Protein AF-A0A106EB56-F1 (afdb_monomer)

Foldseek 3Di:
DLLVCLQCVVVLLVVLLVLLVVLQVLLVVVVVVQVVVVVVVPDDPVSVVLSCVLVVLSVLLNVLSVLLVVLQDVVLSVCSNPDDPVCSVVVDDPVSVLSSQLSVQLSVLSVQLSVLSSLSSQLVSLVVCCVPPVDPVSVVSVVVSVCSHSVNSVVSSCVSSVRSCCSSVSVVVVVCCCVVVVVVVVVVVD

pLDDT: mean 82.97, std 9.48, range [45.19, 94.31]

Structure (mmCIF, N/CA/C/O backbone):
data_AF-A0A106EB56-F1
#
_entry.id   AF-A0A106EB56-F1
#
loop_
_atom_site.group_PDB
_atom_site.id
_atom_site.type_symbol
_atom_site.label_atom_id
_atom_site.label_alt_id
_atom_site.label_comp_id
_atom_site.label_asym_id
_atom_site.label_entity_id
_atom_site.label_seq_id
_atom_site.pdbx_PDB_ins_code
_atom_site.Cartn_x
_atom_site.Cartn_y
_atom_site.Cartn_z
_atom_site.occupancy
_atom_site.B_iso_or_equiv
_atom_site.auth_seq_id
_atom_site.auth_comp_id
_atom_site.auth_asym_id
_atom_site.auth_atom_id
_atom_site.pdbx_PDB_model_num
ATOM 1 N N . MET A 1 1 ? -13.439 -9.628 16.393 1.00 65.62 1 MET A N 1
ATOM 2 C CA . MET A 1 1 ? -12.471 -9.255 15.337 1.00 65.62 1 MET A CA 1
ATOM 3 C C . MET A 1 1 ? -12.066 -7.783 15.418 1.00 65.62 1 MET A C 1
ATOM 5 O O . MET A 1 1 ? -10.879 -7.537 15.555 1.00 65.62 1 MET A O 1
ATOM 9 N N . CYS A 1 2 ? -12.996 -6.818 15.454 1.00 82.06 2 CYS A N 1
ATOM 10 C CA . CYS A 1 2 ? -12.664 -5.381 15.544 1.00 82.06 2 CYS A CA 1
ATOM 11 C C . CYS A 1 2 ? -11.806 -5.000 16.765 1.00 82.06 2 CYS A C 1
ATOM 13 O O . CYS A 1 2 ? -10.862 -4.232 16.639 1.00 82.06 2 CYS A O 1
ATOM 15 N N . TRP A 1 3 ? -12.071 -5.598 17.929 1.00 87.00 3 TRP A N 1
ATOM 16 C CA . TRP A 1 3 ? -11.247 -5.399 19.127 1.00 87.00 3 TRP A CA 1
ATOM 17 C C . TRP A 1 3 ? -9.780 -5.824 18.937 1.00 87.00 3 TRP A C 1
ATOM 19 O O . TRP A 1 3 ? -8.886 -5.084 19.327 1.00 87.00 3 TRP A O 1
ATOM 29 N N . LEU A 1 4 ? -9.517 -6.973 18.295 1.00 87.50 4 LEU A N 1
ATOM 30 C CA . LEU A 1 4 ? -8.145 -7.433 18.022 1.00 87.50 4 LEU A CA 1
ATOM 31 C C . LEU A 1 4 ? -7.410 -6.471 17.084 1.00 87.50 4 LEU A C 1
ATOM 33 O O . LEU A 1 4 ? -6.231 -6.210 17.292 1.00 87.50 4 LEU A O 1
ATOM 37 N N . TYR A 1 5 ? -8.115 -5.941 16.079 1.00 87.56 5 TYR A N 1
ATOM 38 C CA . TYR A 1 5 ? -7.569 -4.933 15.171 1.00 87.56 5 TYR A CA 1
ATOM 39 C C . TYR A 1 5 ? -7.133 -3.679 15.936 1.00 87.56 5 TYR A C 1
ATOM 41 O O . TYR A 1 5 ? -5.974 -3.289 15.850 1.00 87.56 5 TYR A O 1
ATOM 49 N N . VAL A 1 6 ? -8.032 -3.088 16.733 1.00 86.94 6 VAL A N 1
ATOM 50 C CA . VAL A 1 6 ? -7.735 -1.853 17.482 1.00 86.94 6 VAL A CA 1
ATOM 51 C C . VAL A 1 6 ? -6.655 -2.093 18.540 1.00 86.94 6 VAL A C 1
ATOM 53 O O . VAL A 1 6 ? -5.762 -1.271 18.705 1.00 86.94 6 VAL A O 1
ATOM 56 N N . ARG A 1 7 ? -6.676 -3.249 19.212 1.00 87.94 7 ARG A N 1
ATOM 57 C CA . ARG A 1 7 ? -5.671 -3.620 20.219 1.00 87.94 7 ARG A CA 1
ATOM 58 C C . ARG A 1 7 ? -4.256 -3.759 19.646 1.00 87.94 7 ARG A C 1
ATOM 60 O O . ARG A 1 7 ? -3.286 -3.563 20.372 1.00 87.94 7 ARG A O 1
ATOM 67 N N . HIS A 1 8 ? -4.124 -4.129 18.376 1.00 90.31 8 HIS A N 1
ATOM 68 C CA . HIS A 1 8 ? -2.833 -4.326 17.710 1.00 90.31 8 HIS A CA 1
ATOM 69 C C . HIS A 1 8 ? -2.556 -3.281 16.634 1.00 90.31 8 HIS A C 1
ATOM 71 O O . HIS A 1 8 ? -1.754 -3.520 15.732 1.00 90.31 8 HIS A O 1
ATOM 77 N N . ILE A 1 9 ? -3.211 -2.127 16.723 1.00 88.50 9 ILE A N 1
ATOM 78 C CA . ILE A 1 9 ? -3.205 -1.153 15.644 1.00 88.50 9 ILE A CA 1
ATOM 79 C C . ILE A 1 9 ? -1.811 -0.609 15.336 1.00 88.50 9 ILE A C 1
ATOM 81 O O . ILE A 1 9 ? -1.432 -0.564 14.169 1.00 88.50 9 ILE A O 1
ATOM 85 N N . ASP A 1 10 ? -1.008 -0.330 16.360 1.00 88.19 10 ASP A N 1
ATOM 86 C CA . ASP A 1 10 ? 0.369 0.146 16.192 1.00 88.19 10 ASP A CA 1
ATOM 87 C C . ASP A 1 10 ? 1.213 -0.866 15.409 1.00 88.19 10 ASP A C 1
ATOM 89 O O . ASP A 1 10 ? 1.917 -0.515 14.464 1.00 88.19 10 ASP A O 1
ATOM 93 N N . GLY A 1 11 ? 1.080 -2.153 15.747 1.00 89.94 11 GLY A N 1
ATOM 94 C CA . GLY A 1 11 ? 1.764 -3.239 15.048 1.00 89.94 11 GLY A CA 1
ATOM 95 C C . GLY A 1 11 ? 1.281 -3.404 13.606 1.00 89.94 11 GLY A C 1
ATOM 96 O O . GLY A 1 11 ? 2.089 -3.621 12.707 1.00 89.94 11 GLY A O 1
ATOM 97 N N . ILE A 1 12 ? -0.025 -3.263 13.363 1.00 91.44 12 ILE A N 1
ATOM 98 C CA . ILE A 1 12 ? -0.599 -3.332 12.013 1.00 91.44 12 ILE A CA 1
ATOM 99 C C . ILE A 1 12 ? -0.046 -2.197 11.147 1.00 91.44 12 ILE A C 1
ATOM 101 O O . ILE A 1 12 ? 0.434 -2.454 10.044 1.00 91.44 12 ILE A O 1
ATOM 105 N N . TYR A 1 13 ? -0.061 -0.959 11.639 1.00 91.62 13 TYR A N 1
ATOM 106 C CA . TYR A 1 13 ? 0.422 0.198 10.886 1.00 91.62 13 TYR A CA 1
ATOM 107 C C . TYR A 1 13 ? 1.941 0.170 10.668 1.00 91.62 13 TYR A C 1
ATOM 109 O O . TYR A 1 13 ? 2.397 0.515 9.575 1.00 91.62 13 TYR A O 1
ATOM 117 N N . ASP A 1 14 ? 2.726 -0.309 11.635 1.00 93.25 14 ASP A N 1
ATOM 118 C CA . ASP A 1 14 ? 4.170 -0.520 11.465 1.00 93.25 14 ASP A CA 1
ATOM 119 C C . ASP A 1 14 ? 4.468 -1.569 10.377 1.00 93.25 14 ASP A C 1
ATOM 121 O O . ASP A 1 14 ? 5.257 -1.325 9.458 1.00 93.25 14 ASP A O 1
ATOM 125 N N . VAL A 1 15 ? 3.776 -2.715 10.408 1.00 94.31 15 VAL A N 1
ATOM 126 C CA . VAL A 1 15 ? 3.916 -3.757 9.379 1.00 94.31 15 VAL A CA 1
ATOM 127 C C . VAL A 1 15 ? 3.498 -3.240 8.004 1.00 94.31 15 VAL A C 1
ATOM 129 O O . VAL A 1 15 ? 4.200 -3.492 7.025 1.00 94.31 15 VAL A O 1
ATOM 132 N N . LEU A 1 16 ? 2.399 -2.491 7.903 1.00 93.12 16 LEU A N 1
ATOM 133 C CA . LEU A 1 16 ? 1.938 -1.928 6.631 1.00 93.12 16 LEU A CA 1
ATOM 134 C C . LEU A 1 16 ? 2.884 -0.860 6.086 1.00 93.12 16 LEU A C 1
ATOM 136 O O . LEU A 1 16 ? 3.117 -0.815 4.881 1.00 93.12 16 LEU A O 1
ATOM 140 N N . THR A 1 17 ? 3.478 -0.050 6.960 1.00 93.56 17 THR A N 1
ATOM 141 C CA . THR A 1 17 ? 4.496 0.938 6.583 1.00 93.56 17 THR A CA 1
ATOM 142 C C . THR A 1 17 ? 5.730 0.244 6.012 1.00 93.56 17 THR A C 1
ATOM 144 O O . THR A 1 17 ? 6.203 0.593 4.929 1.00 93.56 17 THR A O 1
ATOM 147 N N . LYS A 1 18 ? 6.214 -0.809 6.681 1.00 93.56 18 LYS A N 1
ATOM 148 C CA . LYS A 1 18 ? 7.319 -1.637 6.178 1.00 93.56 18 LYS A CA 1
ATOM 149 C C . LYS A 1 18 ? 6.953 -2.310 4.857 1.00 93.56 18 LYS A C 1
ATOM 151 O O . LYS A 1 18 ? 7.739 -2.269 3.916 1.00 93.56 18 LYS A O 1
ATOM 156 N N . ALA A 1 19 ? 5.752 -2.872 4.744 1.00 92.06 19 ALA A N 1
ATOM 157 C CA . ALA A 1 19 ? 5.272 -3.498 3.516 1.00 92.06 19 ALA A CA 1
ATOM 158 C C . ALA A 1 19 ? 5.159 -2.499 2.349 1.00 92.06 19 ALA A C 1
ATOM 160 O O . ALA A 1 19 ? 5.501 -2.848 1.221 1.00 92.06 19 ALA A O 1
ATOM 161 N N . ALA A 1 20 ? 4.759 -1.248 2.607 1.00 91.81 20 ALA A N 1
ATOM 162 C CA . ALA A 1 20 ? 4.745 -0.176 1.611 1.00 91.81 20 ALA A CA 1
ATOM 163 C C . ALA A 1 20 ? 6.132 0.077 1.025 1.00 91.81 20 ALA A C 1
ATOM 165 O O . ALA A 1 20 ? 6.281 0.116 -0.198 1.00 91.81 20 ALA A O 1
ATOM 166 N N . LEU A 1 21 ? 7.148 0.159 1.882 1.00 91.31 21 LEU A N 1
ATOM 167 C CA . LEU A 1 21 ? 8.537 0.324 1.459 1.00 91.31 21 LEU A CA 1
ATOM 168 C C . LEU A 1 21 ? 9.060 -0.914 0.717 1.00 91.31 21 LEU A C 1
ATOM 170 O O . LEU A 1 21 ? 9.715 -0.786 -0.313 1.00 91.31 21 LEU A O 1
ATOM 174 N N . LEU A 1 22 ? 8.730 -2.120 1.191 1.00 90.69 22 LEU A N 1
ATOM 175 C CA . LEU A 1 22 ? 9.134 -3.368 0.536 1.00 90.69 22 LEU A CA 1
ATOM 176 C C . LEU A 1 22 ? 8.480 -3.547 -0.843 1.00 90.69 22 LEU A C 1
ATOM 178 O O . LEU A 1 22 ? 9.095 -4.126 -1.737 1.00 90.69 22 LEU A O 1
ATOM 182 N N . SER A 1 23 ? 7.263 -3.031 -1.041 1.00 89.88 23 SER A N 1
ATOM 183 C CA . SER A 1 23 ? 6.517 -3.179 -2.299 1.00 89.88 23 SER A CA 1
ATOM 184 C C . SER A 1 23 ? 7.178 -2.491 -3.501 1.00 89.88 23 SER A C 1
ATOM 186 O O . SER A 1 23 ? 6.941 -2.905 -4.634 1.00 89.88 23 SER A O 1
ATOM 188 N N . SER A 1 24 ? 8.029 -1.485 -3.269 1.00 87.12 24 SER A N 1
ATOM 189 C CA . SER A 1 24 ? 8.724 -0.737 -4.325 1.00 87.12 24 SER A CA 1
ATOM 190 C C . SER A 1 24 ? 10.175 -1.159 -4.546 1.00 87.12 24 SER A C 1
ATOM 192 O O . SER A 1 24 ? 10.770 -0.784 -5.561 1.00 87.12 24 SER A O 1
ATOM 194 N N . LEU A 1 25 ? 10.738 -1.996 -3.664 1.00 87.44 25 LEU A N 1
ATOM 195 C CA . LEU A 1 25 ? 12.118 -2.481 -3.775 1.00 87.44 25 LEU A CA 1
ATOM 196 C C . LEU A 1 25 ? 12.466 -3.068 -5.153 1.00 87.44 25 LEU A C 1
ATOM 198 O O . LEU A 1 25 ? 13.531 -2.723 -5.668 1.00 87.44 25 LEU A O 1
ATOM 202 N N . PRO A 1 26 ? 11.616 -3.900 -5.796 1.00 84.12 26 PRO A N 1
ATOM 203 C CA . PRO A 1 26 ? 11.985 -4.512 -7.072 1.00 84.12 26 PRO A CA 1
ATOM 204 C C . PRO A 1 26 ? 12.156 -3.504 -8.220 1.00 84.12 26 PRO A C 1
ATOM 206 O O . PRO A 1 26 ? 12.811 -3.829 -9.208 1.00 84.12 26 PRO A O 1
ATOM 209 N N . VAL A 1 27 ? 11.600 -2.289 -8.099 1.00 84.62 27 VAL A N 1
ATOM 210 C CA . VAL A 1 27 ? 11.692 -1.232 -9.125 1.00 84.62 27 VAL A CA 1
ATOM 211 C C . VAL A 1 27 ? 12.925 -0.344 -8.930 1.00 84.62 27 VAL A C 1
ATOM 213 O O . VAL A 1 27 ? 13.387 0.266 -9.892 1.00 84.62 27 VAL A O 1
ATOM 216 N N . LEU A 1 28 ? 13.519 -0.290 -7.731 1.00 83.19 28 LEU A N 1
ATOM 217 C CA . LEU A 1 28 ? 14.656 0.599 -7.444 1.00 83.19 28 LEU A CA 1
ATOM 218 C C . LEU A 1 28 ? 15.851 0.428 -8.402 1.00 83.19 28 LEU A C 1
ATOM 220 O O . LEU A 1 28 ? 16.352 1.447 -8.884 1.00 83.19 28 LEU A O 1
ATOM 224 N N . PRO A 1 29 ? 16.294 -0.798 -8.757 1.00 81.62 29 PRO A N 1
ATOM 225 C CA . PRO A 1 29 ? 17.382 -0.968 -9.721 1.00 81.62 29 PRO A CA 1
ATOM 226 C C . PRO A 1 29 ? 17.039 -0.396 -11.101 1.00 81.62 29 PRO A C 1
ATOM 228 O O . PRO A 1 29 ? 17.905 0.155 -11.779 1.00 81.62 29 PRO A O 1
ATOM 231 N N . LEU A 1 30 ? 15.767 -0.479 -11.501 1.00 81.62 30 LEU A N 1
ATOM 232 C CA . LEU A 1 30 ? 15.298 0.067 -12.769 1.00 81.62 30 LEU A CA 1
ATOM 233 C C . LEU A 1 30 ? 15.274 1.598 -12.742 1.00 81.62 30 LEU A C 1
ATOM 235 O O . LEU A 1 30 ? 15.656 2.215 -13.730 1.00 81.62 30 LEU A O 1
ATOM 239 N N . VAL A 1 31 ? 14.882 2.216 -11.618 1.00 82.50 31 VAL A N 1
ATOM 240 C CA . VAL A 1 31 ? 14.946 3.681 -11.424 1.00 82.50 31 VAL A CA 1
ATOM 241 C C . VAL A 1 31 ? 16.375 4.181 -11.556 1.00 82.50 31 VAL A C 1
ATOM 243 O O . VAL A 1 31 ? 16.621 5.133 -12.290 1.00 82.50 31 VAL A O 1
ATOM 246 N N . ILE A 1 32 ? 17.328 3.506 -10.916 1.00 82.25 32 ILE A N 1
ATOM 247 C CA . ILE A 1 32 ? 18.749 3.855 -11.018 1.00 82.25 32 ILE A CA 1
ATOM 248 C C . ILE A 1 32 ? 19.234 3.713 -12.468 1.00 82.25 32 ILE A C 1
ATOM 250 O O . ILE A 1 32 ? 19.867 4.627 -12.998 1.00 82.25 32 ILE A O 1
ATOM 254 N N . GLY A 1 33 ? 18.887 2.610 -13.139 1.00 78.88 33 GLY A N 1
ATOM 255 C CA . GLY A 1 33 ? 19.222 2.396 -14.549 1.00 78.88 33 GLY A CA 1
ATOM 256 C C . GLY A 1 33 ? 18.613 3.449 -15.482 1.00 78.88 33 GLY A C 1
ATOM 257 O O . GLY A 1 33 ? 19.283 3.926 -16.396 1.00 78.88 33 GLY A O 1
ATOM 258 N N . PHE A 1 34 ? 17.373 3.869 -15.229 1.00 79.12 34 PHE A N 1
ATOM 259 C CA . PHE A 1 34 ? 16.694 4.919 -15.988 1.00 79.12 34 PHE A CA 1
ATOM 260 C C . PHE A 1 34 ? 17.329 6.298 -15.780 1.00 79.12 34 PHE A C 1
ATOM 262 O O . PHE A 1 34 ? 17.572 7.006 -16.753 1.00 79.12 34 PHE A O 1
ATOM 269 N N . LEU A 1 35 ? 17.666 6.666 -14.539 1.00 81.44 35 LEU A N 1
ATOM 270 C CA . LEU A 1 35 ? 18.388 7.910 -14.242 1.00 81.44 35 LEU A CA 1
ATOM 271 C C . LEU A 1 35 ? 19.748 7.960 -14.947 1.00 81.44 35 LEU A C 1
ATOM 273 O O . LEU A 1 35 ? 20.192 9.027 -15.367 1.00 81.44 35 LEU A O 1
ATOM 277 N N . TRP A 1 36 ? 20.393 6.807 -15.122 1.00 79.50 36 TRP A N 1
ATOM 278 C CA . TRP A 1 36 ? 21.639 6.725 -15.871 1.00 79.50 36 TRP A CA 1
ATOM 279 C C . TRP A 1 36 ? 21.428 6.900 -17.382 1.00 79.50 36 TRP A C 1
ATOM 281 O O . TRP A 1 36 ? 22.204 7.608 -18.017 1.00 79.50 36 TRP A O 1
ATOM 291 N N . ARG A 1 37 ? 20.337 6.355 -17.941 1.00 78.06 37 ARG A N 1
ATOM 292 C CA . ARG A 1 37 ? 19.946 6.540 -19.355 1.00 78.06 37 ARG A CA 1
ATOM 293 C C . ARG A 1 37 ? 19.459 7.948 -19.691 1.00 78.06 37 ARG A C 1
ATOM 295 O O . ARG A 1 37 ? 19.672 8.415 -20.803 1.00 78.06 37 ARG A O 1
ATOM 302 N N . LEU A 1 38 ? 18.850 8.655 -18.739 1.00 75.31 38 LEU A N 1
ATOM 303 C CA . LEU A 1 38 ? 18.505 10.074 -18.904 1.00 75.31 38 LEU A CA 1
ATOM 304 C C . LEU A 1 38 ? 19.740 10.931 -19.213 1.00 75.31 38 LEU A C 1
ATOM 306 O O . LEU A 1 38 ? 19.635 11.938 -19.904 1.00 75.31 38 LEU A O 1
ATOM 310 N N . ARG A 1 39 ? 20.919 10.514 -18.735 1.00 73.50 39 ARG A N 1
ATOM 311 C CA . ARG A 1 39 ? 22.192 11.182 -19.019 1.00 73.50 39 ARG A CA 1
ATOM 312 C C . ARG A 1 39 ? 22.701 10.929 -20.445 1.00 73.50 39 ARG A C 1
ATOM 314 O O . ARG A 1 39 ? 23.570 11.664 -20.898 1.00 73.50 39 ARG A O 1
ATOM 321 N N . THR A 1 40 ? 22.195 9.902 -21.127 1.00 72.50 40 THR A N 1
ATOM 322 C CA . THR A 1 40 ? 22.653 9.453 -22.454 1.00 72.50 40 THR A CA 1
ATOM 323 C C . THR A 1 40 ? 21.619 9.700 -23.565 1.00 72.50 40 THR A C 1
ATOM 325 O O . THR A 1 40 ? 21.758 9.134 -24.638 1.00 72.50 40 THR A O 1
ATOM 328 N N . GLU A 1 41 ? 20.595 10.531 -23.319 1.00 65.06 41 GLU A N 1
ATOM 329 C CA . GLU A 1 41 ? 19.548 10.976 -24.273 1.00 65.06 41 GLU A CA 1
ATOM 330 C C . GLU A 1 41 ? 18.600 9.898 -24.855 1.00 65.06 41 GLU A C 1
ATOM 332 O O . GLU A 1 41 ? 17.723 10.212 -25.654 1.00 65.06 41 GLU A O 1
ATOM 337 N N . GLU A 1 42 ? 18.658 8.647 -24.394 1.00 63.53 42 GLU A N 1
ATOM 338 C CA . GLU A 1 42 ? 17.823 7.542 -24.915 1.00 63.53 42 GLU A CA 1
ATOM 339 C C . GLU A 1 42 ? 16.490 7.321 -24.158 1.00 63.53 42 GLU A C 1
ATOM 341 O O . GLU A 1 42 ? 15.883 6.252 -24.245 1.00 63.53 42 GLU A O 1
ATOM 346 N N . ALA A 1 43 ? 16.020 8.288 -23.363 1.00 66.62 43 ALA A N 1
ATOM 347 C CA . ALA A 1 43 ? 14.886 8.084 -22.456 1.00 66.62 43 ALA A CA 1
ATOM 348 C C . ALA A 1 43 ? 13.567 8.694 -22.967 1.00 66.62 43 ALA A C 1
ATOM 350 O O . ALA A 1 43 ? 13.425 9.911 -23.086 1.00 66.62 43 ALA A O 1
ATOM 351 N N . THR A 1 44 ? 12.553 7.851 -23.183 1.00 76.88 44 THR A N 1
ATOM 352 C CA . THR A 1 44 ? 11.197 8.281 -23.558 1.00 76.88 44 THR A CA 1
ATOM 353 C C . THR A 1 44 ? 10.345 8.651 -22.337 1.00 76.88 44 THR A C 1
ATOM 355 O O . THR A 1 44 ? 10.359 7.958 -21.317 1.00 76.88 44 THR A O 1
ATOM 358 N N . TRP A 1 45 ? 9.485 9.672 -22.461 1.00 72.62 45 TRP A N 1
ATOM 359 C CA . TRP A 1 45 ? 8.506 10.059 -21.423 1.00 72.62 45 TRP A CA 1
ATOM 360 C C . TRP A 1 45 ? 7.604 8.903 -20.957 1.00 72.62 45 TRP A C 1
ATOM 362 O O . TRP A 1 45 ? 7.263 8.808 -19.778 1.00 72.62 45 TRP A O 1
ATOM 372 N N . GLY A 1 46 ? 7.233 8.000 -21.870 1.00 73.00 46 GLY A N 1
ATOM 373 C CA . GLY A 1 46 ? 6.404 6.834 -21.554 1.00 73.00 46 GLY A CA 1
ATOM 374 C C . GLY A 1 46 ? 7.078 5.832 -20.611 1.00 73.00 46 GLY A C 1
ATOM 375 O O . GLY A 1 46 ? 6.390 5.180 -19.824 1.00 73.00 46 GLY A O 1
ATOM 376 N N . ASP A 1 47 ? 8.407 5.735 -20.646 1.00 72.69 47 ASP A N 1
ATOM 377 C CA . ASP A 1 47 ? 9.171 4.833 -19.782 1.00 72.69 47 ASP A CA 1
ATOM 378 C C . ASP A 1 47 ? 9.315 5.424 -18.382 1.00 72.69 47 ASP A C 1
ATOM 380 O O . ASP A 1 47 ? 9.161 4.706 -17.394 1.00 72.69 47 ASP A O 1
ATOM 384 N N . MET A 1 48 ? 9.466 6.750 -18.296 1.00 74.12 48 MET A N 1
ATOM 385 C CA . MET A 1 48 ? 9.449 7.476 -17.029 1.00 74.12 48 MET A CA 1
ATOM 386 C C . MET A 1 48 ? 8.142 7.224 -16.269 1.00 74.12 48 MET A C 1
ATOM 388 O O . MET A 1 48 ? 8.157 6.790 -15.120 1.00 74.12 48 MET A O 1
ATOM 392 N N . VAL A 1 49 ? 6.991 7.430 -16.914 1.00 75.06 49 VAL A N 1
ATOM 393 C CA . VAL A 1 49 ? 5.688 7.271 -16.250 1.00 75.06 49 VAL A CA 1
ATOM 394 C C . VAL A 1 49 ? 5.511 5.848 -15.723 1.00 75.06 49 VAL A C 1
ATOM 396 O O . VAL A 1 49 ? 5.139 5.670 -14.567 1.00 75.06 49 VAL A O 1
ATOM 399 N N . LYS A 1 50 ? 5.836 4.823 -16.519 1.00 75.69 50 LYS A N 1
ATOM 400 C CA . LYS A 1 50 ? 5.721 3.421 -16.085 1.00 75.69 50 LYS A CA 1
ATOM 401 C C . LYS A 1 50 ? 6.558 3.144 -14.839 1.00 75.69 50 LYS A C 1
ATOM 403 O O . LYS A 1 50 ? 6.079 2.477 -13.926 1.00 75.69 50 LYS A O 1
ATOM 408 N N . LEU A 1 51 ? 7.776 3.669 -14.796 1.00 80.25 51 LEU A N 1
ATOM 409 C CA . LEU A 1 51 ? 8.731 3.413 -13.729 1.00 80.25 51 LEU A CA 1
ATOM 410 C C . LEU A 1 51 ? 8.375 4.117 -12.415 1.00 80.25 51 LEU A C 1
ATOM 412 O O . LEU A 1 51 ? 8.503 3.541 -11.337 1.00 80.25 51 LEU A O 1
ATOM 416 N N . PHE A 1 52 ? 7.912 5.365 -12.510 1.00 84.25 52 PHE A N 1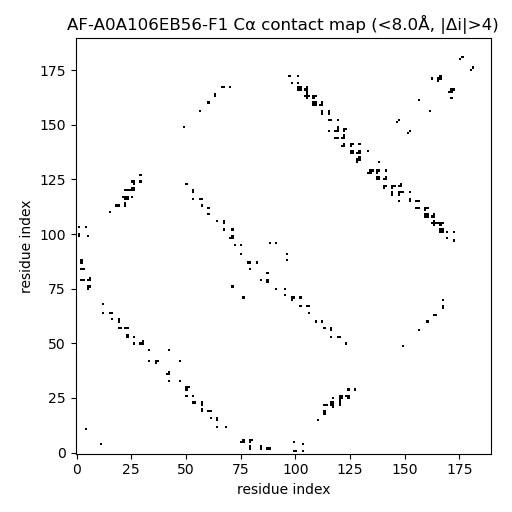
ATOM 417 C CA . PHE A 1 52 ? 7.654 6.209 -11.346 1.00 84.25 52 PHE A CA 1
ATOM 418 C C . PHE A 1 52 ? 6.274 5.989 -10.713 1.00 84.25 52 PHE A C 1
ATOM 420 O O . PHE A 1 52 ? 6.086 6.381 -9.563 1.00 84.25 52 PHE A O 1
ATOM 427 N N . ILE A 1 53 ? 5.333 5.312 -11.388 1.00 86.81 53 ILE A N 1
ATOM 428 C CA . ILE A 1 53 ? 4.030 4.960 -10.790 1.00 86.81 53 ILE A CA 1
ATOM 429 C C . ILE A 1 53 ? 4.216 4.206 -9.467 1.00 86.81 53 ILE A C 1
ATOM 431 O O . ILE A 1 53 ? 3.530 4.516 -8.499 1.00 86.81 53 ILE A O 1
ATOM 435 N N . ASN A 1 54 ? 5.147 3.252 -9.397 1.00 89.00 54 ASN A N 1
ATOM 436 C CA . ASN A 1 54 ? 5.316 2.426 -8.202 1.00 89.00 54 ASN A CA 1
ATOM 437 C C . ASN A 1 54 ? 5.793 3.239 -6.970 1.00 89.00 54 ASN A C 1
ATOM 439 O O . ASN A 1 54 ? 5.085 3.233 -5.960 1.00 89.00 54 ASN A O 1
ATOM 443 N N . PRO A 1 55 ? 6.893 4.024 -7.045 1.00 88.69 55 PRO A N 1
ATOM 444 C CA . PRO A 1 55 ? 7.277 4.939 -5.967 1.00 88.69 55 PRO A CA 1
ATOM 445 C C . PRO A 1 55 ? 6.186 5.943 -5.581 1.00 88.69 55 PRO A C 1
ATOM 447 O O . PRO A 1 55 ? 5.977 6.197 -4.396 1.00 88.69 55 PRO A O 1
ATOM 450 N N . VAL A 1 56 ? 5.474 6.506 -6.563 1.00 91.31 56 VAL A N 1
ATOM 451 C CA . VAL A 1 56 ? 4.389 7.466 -6.307 1.00 91.31 56 VAL A CA 1
ATOM 452 C C . VAL A 1 56 ? 3.262 6.807 -5.512 1.00 91.31 56 VAL A C 1
ATOM 454 O O . VAL A 1 56 ? 2.806 7.371 -4.520 1.00 91.31 56 VAL A O 1
ATOM 457 N N . VAL A 1 57 ? 2.852 5.593 -5.887 1.00 91.69 57 VAL A N 1
ATOM 458 C CA . VAL A 1 57 ? 1.840 4.823 -5.151 1.00 91.69 57 VAL A CA 1
ATOM 459 C C . VAL A 1 57 ? 2.307 4.528 -3.727 1.00 91.69 57 VAL A C 1
ATOM 461 O O . VAL A 1 57 ? 1.530 4.723 -2.795 1.00 91.69 57 VAL A O 1
ATOM 464 N N . THR A 1 58 ? 3.572 4.144 -3.523 1.00 92.81 58 THR A N 1
ATOM 465 C CA . THR A 1 58 ? 4.133 3.949 -2.175 1.00 92.81 58 THR A CA 1
ATOM 466 C C . THR A 1 58 ? 4.026 5.215 -1.325 1.00 92.81 58 THR A C 1
ATOM 468 O O . THR A 1 58 ? 3.587 5.133 -0.180 1.00 92.81 58 THR A O 1
ATOM 471 N N . ILE A 1 59 ? 4.366 6.388 -1.871 1.00 93.38 59 ILE A N 1
ATOM 472 C CA . ILE A 1 59 ? 4.249 7.666 -1.149 1.00 93.38 59 ILE A CA 1
ATOM 473 C C . ILE A 1 59 ? 2.791 7.934 -0.763 1.00 93.38 59 ILE A C 1
ATOM 475 O O . ILE A 1 59 ? 2.519 8.252 0.394 1.00 93.38 59 ILE A O 1
ATOM 479 N N . ILE A 1 60 ? 1.849 7.752 -1.694 1.00 93.50 60 ILE A N 1
ATOM 480 C CA . ILE A 1 60 ? 0.419 7.952 -1.423 1.00 93.50 60 ILE A CA 1
ATOM 481 C C . ILE A 1 60 ? -0.062 7.002 -0.318 1.00 93.50 60 ILE A C 1
ATOM 483 O O . ILE A 1 60 ? -0.774 7.433 0.588 1.00 93.50 60 ILE A O 1
ATOM 487 N N . VAL A 1 61 ? 0.345 5.728 -0.347 1.00 93.62 61 VAL A N 1
ATOM 488 C CA . VAL A 1 61 ? -0.003 4.752 0.697 1.00 93.62 61 VAL A CA 1
ATOM 489 C C . VAL A 1 61 ? 0.550 5.173 2.056 1.00 93.62 61 VAL A C 1
ATOM 491 O O . VAL A 1 61 ? -0.186 5.131 3.037 1.00 93.62 61 VAL A O 1
ATOM 494 N N . LEU A 1 62 ? 1.804 5.626 2.131 1.00 94.06 62 LEU A N 1
ATOM 495 C CA . LEU A 1 62 ? 2.393 6.120 3.381 1.00 94.06 62 LEU A CA 1
ATOM 496 C C . LEU A 1 62 ? 1.633 7.339 3.923 1.00 94.06 62 LEU A C 1
ATOM 498 O O . LEU A 1 62 ? 1.358 7.416 5.120 1.00 94.06 62 LEU A O 1
ATOM 502 N N . SER A 1 63 ? 1.239 8.271 3.050 1.00 93.56 63 SER A N 1
ATOM 503 C CA . SER A 1 63 ? 0.403 9.412 3.438 1.00 93.56 63 SER A CA 1
ATOM 504 C C . SER A 1 63 ? -0.970 8.973 3.953 1.00 93.56 63 SER A C 1
ATOM 506 O O . SER A 1 63 ? -1.434 9.499 4.963 1.00 93.56 63 SER A O 1
ATOM 508 N N . LEU A 1 64 ? -1.608 7.995 3.302 1.00 92.00 64 LEU A N 1
ATOM 509 C CA . LEU A 1 64 ? -2.900 7.454 3.729 1.00 92.00 64 LEU A CA 1
ATOM 510 C C . LEU A 1 64 ? -2.808 6.678 5.043 1.00 92.00 64 LEU A C 1
ATOM 512 O O . LEU A 1 64 ? -3.711 6.802 5.860 1.00 92.00 64 LEU A O 1
ATOM 516 N N . LEU A 1 65 ? -1.730 5.925 5.275 1.00 92.19 65 LEU A N 1
ATOM 517 C CA . LEU A 1 65 ? -1.488 5.249 6.549 1.00 92.19 65 LEU A CA 1
ATOM 518 C C . LEU A 1 65 ? -1.341 6.271 7.684 1.00 92.19 65 LEU A C 1
ATOM 520 O O . LEU A 1 65 ? -2.017 6.160 8.702 1.00 92.19 65 LEU A O 1
ATOM 524 N N . ASN A 1 66 ? -0.547 7.326 7.491 1.00 90.75 66 ASN A N 1
ATOM 525 C CA . ASN A 1 66 ? -0.436 8.394 8.489 1.00 90.75 66 ASN A CA 1
ATOM 526 C C . ASN A 1 66 ? -1.780 9.098 8.740 1.00 90.75 66 ASN A C 1
ATOM 528 O O . ASN A 1 66 ? -2.132 9.380 9.885 1.00 90.75 66 ASN A O 1
ATOM 532 N N . PHE A 1 67 ? -2.554 9.347 7.681 1.00 88.69 67 PHE A N 1
ATOM 533 C CA . PHE A 1 67 ? -3.883 9.945 7.793 1.00 88.69 67 PHE A CA 1
ATOM 534 C C . PHE A 1 67 ? -4.879 9.033 8.530 1.00 88.69 67 PHE A C 1
ATOM 536 O O . PHE A 1 67 ? -5.597 9.495 9.415 1.00 88.69 67 PHE A O 1
ATOM 543 N N . GLY A 1 68 ? -4.908 7.743 8.189 1.00 84.94 68 GLY A N 1
ATOM 544 C CA . GLY A 1 68 ? -5.780 6.741 8.798 1.00 84.94 68 GLY A CA 1
ATOM 545 C C . GLY A 1 68 ? -5.463 6.511 10.273 1.00 84.94 68 GLY A C 1
ATOM 546 O O . GLY A 1 68 ? -6.387 6.440 11.083 1.00 84.94 68 GLY A O 1
ATOM 547 N N . TYR A 1 69 ? -4.178 6.483 10.634 1.00 85.88 69 TYR A N 1
ATOM 548 C CA . TYR A 1 69 ? -3.736 6.372 12.023 1.00 85.88 69 TYR A CA 1
ATOM 549 C C . TYR A 1 69 ? -4.136 7.606 12.841 1.00 85.88 69 TYR A C 1
ATOM 551 O O . TYR A 1 69 ? -4.732 7.476 13.907 1.00 85.88 69 TYR A O 1
ATOM 559 N N . GLY A 1 70 ? -3.912 8.812 12.304 1.00 83.38 70 GLY A N 1
ATOM 560 C CA . GLY A 1 70 ? -4.289 10.067 12.966 1.00 83.38 70 GLY A CA 1
ATOM 561 C C . GLY A 1 70 ? -5.801 10.277 13.140 1.00 83.38 70 GLY A C 1
ATOM 562 O O . GLY A 1 70 ? -6.213 11.152 13.896 1.00 83.38 70 GLY A O 1
ATOM 563 N N . ARG A 1 71 ? -6.636 9.490 12.449 1.00 81.06 71 ARG A N 1
ATOM 564 C CA . ARG A 1 71 ? -8.104 9.514 12.560 1.00 81.06 71 ARG A CA 1
ATOM 565 C C . ARG A 1 71 ? -8.655 8.630 13.680 1.00 81.06 71 ARG A C 1
ATOM 567 O O . ARG A 1 71 ? -9.827 8.795 14.018 1.00 81.06 71 ARG A O 1
ATOM 574 N N . LEU A 1 72 ? -7.874 7.706 14.248 1.00 80.75 72 LEU A N 1
ATOM 575 C CA . LEU A 1 72 ? -8.335 6.960 15.418 1.00 80.75 72 LEU A CA 1
ATOM 576 C C . LEU A 1 72 ? -8.256 7.812 16.672 1.00 80.75 72 LEU A C 1
ATOM 578 O O . LEU A 1 72 ? -7.207 8.343 17.026 1.00 80.75 72 LEU A O 1
ATOM 582 N N . ASP A 1 73 ? -9.374 7.860 17.384 1.00 79.44 73 ASP A N 1
ATOM 583 C CA . ASP A 1 73 ? -9.421 8.449 18.709 1.00 79.44 73 ASP A CA 1
ATOM 584 C C . ASP A 1 73 ? -8.566 7.617 19.679 1.00 79.44 73 ASP A C 1
ATOM 586 O O . ASP A 1 73 ? -8.770 6.407 19.845 1.00 79.44 73 ASP A O 1
ATOM 590 N N . GLY A 1 74 ? -7.622 8.276 20.352 1.00 79.50 74 GLY A N 1
ATOM 591 C CA . GLY A 1 74 ? -6.793 7.659 21.383 1.00 79.50 74 GLY A CA 1
ATOM 592 C C . GLY A 1 74 ? -7.624 7.037 22.508 1.00 79.50 74 GLY A C 1
ATOM 593 O O . GLY A 1 74 ? -7.204 6.041 23.097 1.00 79.50 74 GLY A O 1
ATOM 594 N N . HIS A 1 75 ? -8.835 7.543 22.761 1.00 80.00 75 HIS A N 1
ATOM 595 C CA . HIS A 1 75 ? -9.750 6.951 23.731 1.00 80.00 75 HIS A CA 1
ATOM 596 C C . HIS A 1 75 ? -10.230 5.552 23.313 1.00 80.00 75 HIS A C 1
ATOM 598 O O . HIS A 1 75 ? -10.263 4.638 24.139 1.00 80.00 75 HIS A O 1
ATOM 604 N N . VAL A 1 76 ? -10.526 5.349 22.025 1.00 81.75 76 VAL A N 1
ATOM 605 C CA . VAL A 1 76 ? -10.932 4.047 21.468 1.00 81.75 76 VAL A CA 1
ATOM 606 C C . VAL A 1 76 ? -9.788 3.037 21.575 1.00 81.75 76 VAL A C 1
ATOM 608 O O . VAL A 1 76 ? -10.009 1.885 21.952 1.00 81.75 76 VAL A O 1
ATOM 611 N N . ILE A 1 77 ? -8.554 3.479 21.320 1.00 83.06 77 ILE A N 1
ATOM 612 C CA . ILE A 1 77 ? -7.356 2.646 21.484 1.00 83.06 77 ILE A CA 1
ATOM 613 C C . ILE A 1 77 ? -7.185 2.254 22.958 1.00 83.06 77 ILE A C 1
ATOM 615 O O . ILE A 1 77 ? -7.024 1.076 23.270 1.00 83.06 77 ILE A O 1
ATOM 619 N N . GLN A 1 78 ? -7.307 3.207 23.887 1.00 83.44 78 GLN A N 1
ATOM 620 C CA . GLN A 1 78 ? -7.197 2.930 25.323 1.00 83.44 78 GLN A CA 1
ATOM 621 C C . GLN A 1 78 ? -8.260 1.948 25.828 1.00 83.44 78 GLN A C 1
ATOM 623 O O . GLN A 1 78 ? -7.922 1.053 26.610 1.00 83.44 78 GLN A O 1
ATOM 628 N N . MET A 1 79 ? -9.513 2.066 25.372 1.00 80.88 79 MET A N 1
ATOM 629 C CA . MET A 1 79 ? -10.565 1.100 25.708 1.00 80.88 79 MET A CA 1
ATOM 630 C C . MET A 1 79 ? -10.214 -0.304 25.206 1.00 80.88 79 MET A C 1
ATOM 632 O O . MET A 1 79 ? -10.348 -1.271 25.953 1.00 80.88 79 MET A O 1
ATOM 636 N N . ALA A 1 80 ? -9.723 -0.437 23.969 1.00 82.88 80 ALA A N 1
ATOM 637 C CA . ALA A 1 80 ? -9.355 -1.737 23.408 1.00 82.88 80 ALA A CA 1
ATOM 638 C C . ALA A 1 80 ? -8.205 -2.412 24.174 1.00 82.88 80 ALA A C 1
ATOM 640 O O . ALA A 1 80 ? -8.184 -3.637 24.303 1.00 82.88 80 ALA A O 1
ATOM 641 N N . THR A 1 81 ? -7.267 -1.626 24.705 1.00 83.88 81 THR A N 1
ATOM 642 C CA . THR A 1 81 ? -6.109 -2.137 25.451 1.00 83.88 81 THR A CA 1
ATOM 643 C C . THR A 1 81 ? -6.480 -2.659 26.841 1.00 83.88 81 THR A C 1
ATOM 645 O O . THR A 1 81 ? -5.876 -3.629 27.300 1.00 83.88 81 THR A O 1
ATOM 648 N N . HIS A 1 82 ? -7.479 -2.059 27.499 1.00 85.31 82 HIS A N 1
ATOM 649 C CA . HIS A 1 82 ? -7.817 -2.357 28.900 1.00 85.31 82 HIS A CA 1
ATOM 650 C C . HIS 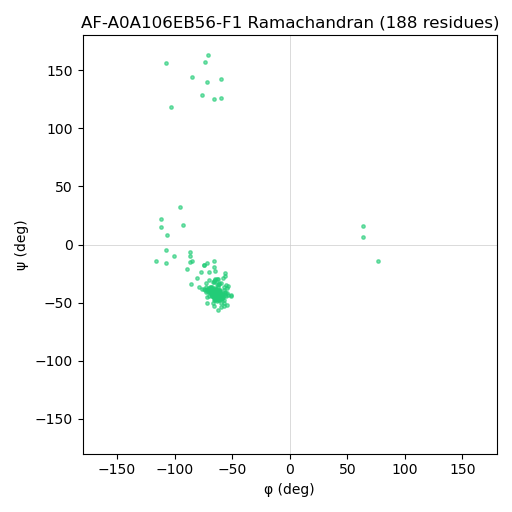A 1 82 ? -9.108 -3.166 29.087 1.00 85.31 82 HIS A C 1
ATOM 652 O O . HIS A 1 82 ? -9.321 -3.719 30.163 1.00 85.31 82 HIS A O 1
ATOM 658 N N . MET A 1 83 ? -9.966 -3.262 28.068 1.00 86.62 83 MET A N 1
ATOM 659 C CA . MET A 1 83 ? -11.246 -3.974 28.149 1.00 86.62 83 MET A CA 1
ATOM 660 C C . MET A 1 83 ? -11.235 -5.290 27.367 1.00 86.62 83 MET A C 1
ATOM 662 O O . MET A 1 83 ? -10.479 -5.477 26.410 1.00 86.62 83 MET A O 1
ATOM 666 N N . GLN A 1 84 ? -12.117 -6.213 27.758 1.00 86.00 84 GLN A N 1
ATOM 667 C CA . GLN A 1 84 ? -12.394 -7.415 26.973 1.00 86.00 84 GLN A CA 1
ATOM 668 C C . GLN A 1 84 ? -13.225 -7.073 25.728 1.00 86.00 84 GLN A C 1
ATOM 670 O O . GLN A 1 84 ? -13.944 -6.078 25.690 1.00 86.00 84 GLN A O 1
ATOM 675 N N . ALA A 1 85 ? -13.164 -7.929 24.703 1.00 83.25 85 ALA A N 1
ATOM 676 C CA . ALA A 1 85 ? -13.758 -7.659 23.391 1.00 83.25 85 ALA A CA 1
ATOM 677 C C . ALA A 1 85 ? -15.259 -7.313 23.420 1.00 83.25 85 ALA A C 1
ATOM 679 O O . ALA A 1 85 ? -15.713 -6.506 22.609 1.00 83.25 85 ALA A O 1
ATOM 680 N N . ARG A 1 86 ? -16.022 -7.925 24.336 1.00 84.56 86 ARG A N 1
ATOM 681 C CA . ARG A 1 86 ? -17.464 -7.682 24.486 1.00 84.56 86 ARG A CA 1
ATOM 682 C C . ARG A 1 86 ? -17.747 -6.306 25.091 1.00 84.56 86 ARG A C 1
ATOM 684 O O . ARG A 1 86 ? -18.595 -5.587 24.572 1.00 84.56 86 ARG A O 1
ATOM 691 N N . ASP A 1 87 ? -17.013 -5.939 26.137 1.00 84.81 87 ASP A N 1
ATOM 692 C CA . ASP A 1 87 ? -17.193 -4.668 26.847 1.00 84.81 87 ASP A CA 1
ATOM 693 C C . ASP A 1 87 ? -16.675 -3.496 26.021 1.00 84.81 87 ASP A C 1
ATOM 695 O O . ASP A 1 87 ? -17.319 -2.457 25.961 1.00 84.81 87 ASP A O 1
ATOM 699 N N . PHE A 1 88 ? -15.580 -3.706 25.284 1.00 87.75 88 PHE A N 1
ATOM 700 C CA . PHE A 1 88 ? -15.115 -2.766 24.273 1.00 87.75 88 PHE A CA 1
ATOM 701 C C . PHE A 1 88 ? -16.218 -2.463 23.258 1.00 87.75 88 PHE A C 1
ATOM 703 O O . PHE A 1 88 ? -16.543 -1.306 23.031 1.00 87.75 88 PHE A O 1
ATOM 710 N N . TRP A 1 89 ? -16.827 -3.494 22.661 1.00 86.56 89 TRP A N 1
ATOM 711 C CA . TRP A 1 89 ? -17.835 -3.272 21.627 1.00 86.56 89 TRP A CA 1
ATOM 712 C C . TRP A 1 89 ? -19.091 -2.585 22.161 1.00 86.56 89 TRP A C 1
ATOM 714 O O . TRP A 1 89 ? -19.634 -1.714 21.493 1.00 86.56 89 TRP A O 1
ATOM 724 N N . ASN A 1 90 ? -19.546 -2.953 23.357 1.00 86.56 90 ASN A N 1
ATOM 725 C CA . ASN A 1 90 ? -20.740 -2.355 23.955 1.00 86.56 90 ASN A CA 1
ATOM 726 C C . ASN A 1 90 ? -20.480 -0.960 24.549 1.00 86.56 90 ASN A C 1
ATOM 728 O O . ASN A 1 90 ? -21.420 -0.188 24.696 1.00 86.56 90 ASN A O 1
ATOM 732 N N . GLY A 1 91 ? -19.229 -0.649 24.900 1.00 81.31 91 GLY A N 1
ATOM 733 C CA . GLY A 1 91 ? -18.819 0.634 25.475 1.00 81.31 91 GLY A CA 1
ATOM 734 C C . GLY A 1 91 ? -18.490 1.717 24.446 1.00 81.31 91 GLY A C 1
ATOM 735 O O . GLY A 1 91 ? -18.319 2.876 24.819 1.00 81.31 91 GLY A O 1
ATOM 736 N N . LEU A 1 92 ? -18.405 1.369 23.159 1.00 85.88 92 LEU A N 1
ATOM 737 C CA . LEU A 1 92 ? -18.204 2.341 22.086 1.00 85.88 92 LEU A CA 1
ATOM 738 C C . LEU A 1 92 ? -19.470 3.175 21.851 1.00 85.88 92 LEU A C 1
ATOM 740 O O . LEU A 1 92 ? -20.587 2.661 21.838 1.00 85.88 92 LEU A O 1
ATOM 744 N N . SER A 1 93 ? -19.277 4.470 21.603 1.00 86.25 93 SER A N 1
ATOM 745 C CA . SER A 1 93 ? -20.318 5.326 21.035 1.00 86.25 93 SER A CA 1
ATOM 746 C C . SER A 1 93 ? -20.554 4.979 19.562 1.00 86.25 93 SER A C 1
ATOM 748 O O . SER A 1 93 ? -19.685 4.401 18.911 1.00 86.25 93 SER A O 1
ATOM 750 N N . GLU A 1 94 ? -21.684 5.411 18.998 1.00 83.81 94 GLU A N 1
ATOM 751 C CA . GLU A 1 94 ? -21.994 5.226 17.570 1.00 83.81 94 GLU A CA 1
ATOM 752 C C . GLU A 1 94 ? -20.883 5.782 16.656 1.00 83.81 94 GLU A C 1
ATOM 754 O O . GLU A 1 94 ? -20.493 5.161 15.664 1.00 83.81 94 GLU A O 1
ATOM 759 N N . TYR A 1 95 ? -20.286 6.912 17.052 1.00 83.38 95 TYR A N 1
ATOM 760 C CA . TYR A 1 95 ? -19.099 7.466 16.403 1.00 83.38 95 TYR A CA 1
ATOM 761 C C . TYR A 1 95 ? -17.878 6.538 16.525 1.00 83.38 95 TYR A C 1
ATOM 763 O O . TYR A 1 95 ? -17.173 6.309 15.544 1.00 83.38 95 TYR A O 1
ATOM 771 N N . GLY A 1 96 ? -17.645 5.954 17.704 1.00 83.19 96 GLY A N 1
ATOM 772 C CA . GLY A 1 96 ? -16.568 4.993 17.936 1.00 83.19 96 GLY A CA 1
ATOM 773 C C . GLY A 1 96 ? -16.695 3.737 17.070 1.00 83.19 96 GLY A C 1
ATOM 774 O O . GLY A 1 96 ? -15.712 3.311 16.462 1.00 83.19 96 GLY A O 1
ATOM 775 N N . HIS A 1 97 ? -17.902 3.173 16.934 1.00 84.62 97 HIS A N 1
ATOM 776 C CA . HIS A 1 97 ? -18.149 2.052 16.017 1.00 84.62 97 HIS A CA 1
ATOM 777 C C . HIS A 1 97 ? -17.835 2.428 14.572 1.00 84.62 97 HIS A C 1
ATOM 779 O O . HIS A 1 97 ? -17.154 1.675 13.873 1.00 84.62 97 HIS A O 1
ATOM 785 N N . ARG A 1 98 ? -18.299 3.605 14.139 1.00 84.62 98 ARG A N 1
ATOM 786 C CA . ARG A 1 98 ? -18.083 4.117 12.785 1.00 84.62 98 ARG A CA 1
ATOM 787 C C . ARG A 1 98 ? -16.596 4.264 12.464 1.00 84.62 98 ARG A C 1
ATOM 789 O O . ARG A 1 98 ? -16.144 3.709 11.465 1.00 84.62 98 ARG A O 1
ATOM 796 N N . VAL A 1 99 ? -15.829 4.924 13.331 1.00 85.25 99 VAL A N 1
ATOM 797 C CA . VAL A 1 99 ? -14.384 5.133 13.135 1.00 85.25 99 VAL A CA 1
ATOM 798 C C . VAL A 1 99 ? -13.641 3.801 13.038 1.00 85.25 99 VAL A C 1
ATOM 800 O O . VAL A 1 99 ? -12.792 3.637 12.165 1.00 85.25 99 VAL A O 1
ATOM 803 N N . VAL A 1 100 ? -13.975 2.817 13.879 1.00 87.50 100 VAL A N 1
ATOM 804 C CA . VAL A 1 100 ? -13.345 1.487 13.831 1.00 87.50 100 VAL A CA 1
ATOM 805 C C . VAL A 1 100 ? -13.627 0.782 12.501 1.00 87.50 100 VAL A C 1
ATOM 807 O O . VAL A 1 100 ? -12.707 0.220 11.904 1.00 87.50 100 VAL A O 1
ATOM 810 N N . PHE A 1 101 ? -14.866 0.830 12.006 1.00 86.50 101 PHE A N 1
ATOM 811 C CA . PHE A 1 101 ? -15.215 0.238 10.711 1.00 86.50 101 PHE A CA 1
ATOM 812 C C . PHE A 1 101 ? -14.520 0.931 9.540 1.00 86.50 101 PHE A C 1
ATOM 814 O O . PHE A 1 101 ? -13.924 0.256 8.701 1.00 86.50 101 PHE A O 1
ATOM 821 N N . GLU A 1 102 ? -14.561 2.262 9.499 1.00 86.88 102 GLU A N 1
ATOM 822 C CA . GLU A 1 102 ? -13.882 3.074 8.485 1.00 86.88 102 GLU A CA 1
ATOM 823 C C . GLU A 1 102 ? -12.392 2.742 8.415 1.00 86.88 102 GLU A C 1
ATOM 825 O O . GLU A 1 102 ? -11.831 2.573 7.330 1.00 86.88 102 GLU A O 1
ATOM 830 N N . ASN A 1 103 ? -11.764 2.562 9.576 1.00 88.75 103 ASN A N 1
ATOM 831 C CA . ASN A 1 103 ? -10.354 2.236 9.646 1.00 88.75 103 ASN A CA 1
ATOM 832 C C . ASN A 1 103 ? -10.047 0.816 9.154 1.00 88.75 103 ASN A C 1
ATOM 834 O O . ASN A 1 103 ? -9.123 0.629 8.370 1.00 88.75 103 ASN A O 1
ATOM 838 N N . ILE A 1 104 ? -10.843 -0.182 9.550 1.00 89.94 104 ILE A N 1
ATOM 839 C CA . ILE A 1 104 ? -10.671 -1.569 9.085 1.00 89.94 104 ILE A CA 1
ATOM 840 C C . ILE A 1 104 ? -10.806 -1.650 7.561 1.00 89.94 104 ILE A C 1
ATOM 842 O O . ILE A 1 104 ? -9.976 -2.274 6.898 1.00 89.94 104 ILE A O 1
ATOM 846 N N . VAL A 1 105 ? -11.832 -1.007 6.997 1.00 89.31 105 VAL A N 1
ATOM 847 C CA . VAL A 1 105 ? -12.079 -1.005 5.548 1.00 89.31 105 VAL A CA 1
ATOM 848 C C . VAL A 1 105 ? -10.954 -0.280 4.808 1.00 89.31 105 VAL A C 1
ATOM 850 O O . VAL A 1 105 ? -10.427 -0.811 3.827 1.00 89.31 105 VAL A O 1
ATOM 853 N N . GLY A 1 106 ? -10.542 0.896 5.291 1.00 89.00 106 GLY A N 1
ATOM 854 C CA . GLY A 1 106 ? -9.462 1.671 4.680 1.00 89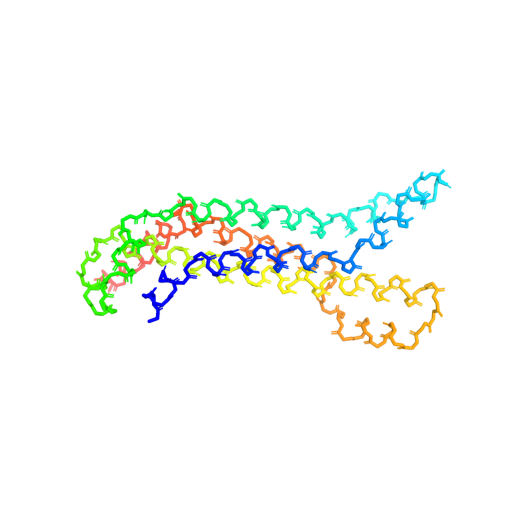.00 106 GLY A CA 1
ATOM 855 C C . GLY A 1 106 ? -8.125 0.929 4.684 1.00 89.00 106 GLY A C 1
ATOM 856 O O . GLY A 1 106 ? -7.418 0.918 3.671 1.00 89.00 106 GLY A O 1
ATOM 857 N N . THR A 1 107 ? -7.827 0.231 5.777 1.00 90.44 107 THR A N 1
ATOM 858 C CA . THR A 1 107 ? -6.625 -0.593 5.929 1.00 90.44 107 THR A CA 1
ATOM 859 C C . THR A 1 107 ? -6.657 -1.837 5.040 1.00 90.44 107 THR A C 1
ATOM 861 O O . THR A 1 107 ? -5.661 -2.154 4.391 1.00 90.44 107 THR A O 1
ATOM 864 N N . ALA A 1 108 ? -7.800 -2.520 4.930 1.00 90.88 108 ALA A N 1
ATOM 865 C CA . ALA A 1 108 ? -7.951 -3.662 4.026 1.00 90.88 108 ALA A CA 1
ATOM 866 C C . ALA A 1 108 ? -7.747 -3.260 2.554 1.00 90.88 108 ALA A C 1
ATOM 868 O O . ALA A 1 108 ? -7.081 -3.971 1.797 1.00 90.88 108 ALA A O 1
ATOM 869 N N . ALA A 1 109 ? -8.257 -2.091 2.156 1.00 91.94 109 ALA A N 1
ATOM 870 C CA . ALA A 1 109 ? -8.022 -1.545 0.825 1.00 91.94 109 ALA A CA 1
ATOM 871 C C . ALA A 1 109 ? -6.529 -1.253 0.577 1.00 91.94 109 ALA A C 1
ATOM 873 O O . ALA A 1 109 ? -6.019 -1.586 -0.493 1.00 91.94 109 ALA A O 1
ATOM 874 N N . ILE A 1 110 ? -5.803 -0.727 1.575 1.00 93.06 110 ILE A N 1
ATOM 875 C CA . ILE A 1 110 ? -4.346 -0.530 1.489 1.00 93.06 110 ILE A CA 1
ATOM 876 C C . ILE A 1 110 ? -3.611 -1.851 1.269 1.00 93.06 110 ILE A C 1
ATOM 878 O O . ILE A 1 110 ? -2.729 -1.904 0.417 1.00 93.06 110 ILE A O 1
ATOM 882 N N . VAL A 1 111 ? -3.982 -2.930 1.962 1.00 93.50 111 VAL A N 1
ATOM 883 C CA . VAL A 1 111 ? -3.370 -4.254 1.736 1.00 93.50 111 VAL A CA 1
ATOM 884 C C . VAL A 1 111 ? -3.503 -4.679 0.267 1.00 93.50 111 VAL A C 1
ATOM 886 O O . VAL A 1 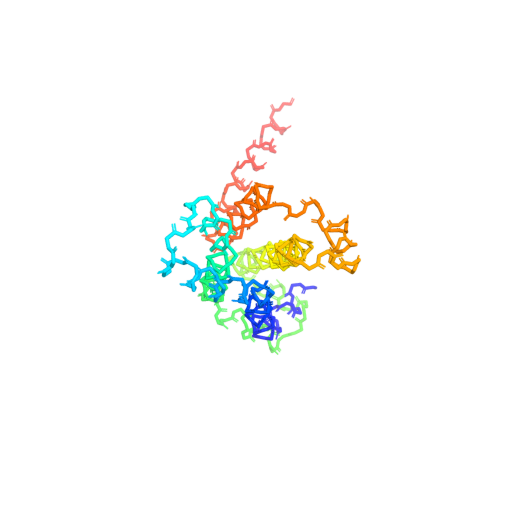111 ? -2.534 -5.152 -0.329 1.00 93.50 111 VAL A O 1
ATOM 889 N N . GLY A 1 112 ? -4.667 -4.441 -0.346 1.00 90.75 112 GLY A N 1
ATOM 890 C CA . GLY A 1 112 ? -4.887 -4.678 -1.776 1.00 90.75 112 GLY A CA 1
ATOM 891 C C . GLY A 1 112 ? -3.966 -3.846 -2.679 1.00 90.75 112 GLY A C 1
ATOM 892 O O . GLY A 1 112 ? -3.401 -4.380 -3.642 1.00 90.75 112 GLY A O 1
ATOM 893 N N . VAL A 1 113 ? -3.753 -2.566 -2.346 1.00 93.62 113 VAL A N 1
ATOM 894 C CA . VAL A 1 113 ? -2.794 -1.694 -3.053 1.00 93.62 113 VAL A CA 1
ATOM 895 C C . VAL A 1 113 ? -1.378 -2.237 -2.932 1.00 93.62 113 VAL A C 1
ATOM 897 O O . VAL A 1 113 ? -0.694 -2.351 -3.942 1.00 93.62 113 VAL A O 1
ATOM 900 N N . LEU A 1 114 ? -0.945 -2.601 -1.725 1.00 93.56 114 LEU A N 1
ATOM 901 C CA . LEU A 1 114 ? 0.413 -3.070 -1.450 1.00 93.56 114 LEU A CA 1
ATOM 902 C C . LEU A 1 114 ? 0.762 -4.328 -2.244 1.00 93.56 114 LEU A C 1
ATOM 904 O O . LEU A 1 114 ? 1.815 -4.383 -2.880 1.00 93.56 114 LEU A O 1
ATOM 908 N N . LEU A 1 115 ? -0.142 -5.310 -2.256 1.00 91.94 115 LEU A N 1
ATOM 909 C CA . LEU A 1 115 ? 0.026 -6.538 -3.034 1.00 91.94 115 LEU A CA 1
ATOM 910 C C . LEU A 1 115 ? 0.092 -6.242 -4.535 1.00 91.94 115 LEU A C 1
ATOM 912 O O . LEU A 1 115 ? 0.986 -6.728 -5.226 1.00 91.94 115 LEU A O 1
ATOM 916 N N . SER A 1 116 ? -0.815 -5.403 -5.033 1.00 91.62 116 SER A N 1
ATOM 917 C CA . SER A 1 116 ? -0.849 -5.016 -6.447 1.00 91.62 116 SER A CA 1
ATOM 918 C C . SER A 1 116 ? 0.410 -4.240 -6.851 1.00 91.62 116 SER A C 1
ATOM 920 O O . SER A 1 116 ? 0.963 -4.473 -7.925 1.00 91.62 116 SER A O 1
ATOM 922 N N . ASN A 1 117 ? 0.910 -3.369 -5.969 1.00 92.25 117 ASN A N 1
ATOM 923 C CA . ASN A 1 117 ? 2.120 -2.582 -6.182 1.00 92.25 117 ASN A CA 1
ATOM 924 C C . ASN A 1 117 ? 3.365 -3.473 -6.217 1.00 92.25 117 ASN A C 1
ATOM 926 O O . ASN A 1 117 ? 4.176 -3.351 -7.131 1.00 92.25 117 ASN A O 1
ATOM 930 N N . ALA A 1 118 ? 3.472 -4.435 -5.297 1.00 90.88 118 ALA A N 1
ATOM 931 C CA . ALA A 1 118 ? 4.558 -5.409 -5.289 1.00 90.88 118 ALA A CA 1
ATOM 932 C C . ALA A 1 118 ? 4.551 -6.299 -6.546 1.00 90.88 118 ALA A C 1
ATOM 934 O O . ALA A 1 118 ? 5.590 -6.516 -7.166 1.00 90.88 118 ALA A O 1
ATOM 935 N N . LEU A 1 119 ? 3.384 -6.788 -6.972 1.00 91.12 119 LEU A N 1
ATOM 936 C CA . LEU A 1 119 ? 3.278 -7.642 -8.159 1.00 91.12 119 LEU A CA 1
ATOM 937 C C . LEU A 1 119 ? 3.560 -6.871 -9.454 1.00 91.12 119 LEU A C 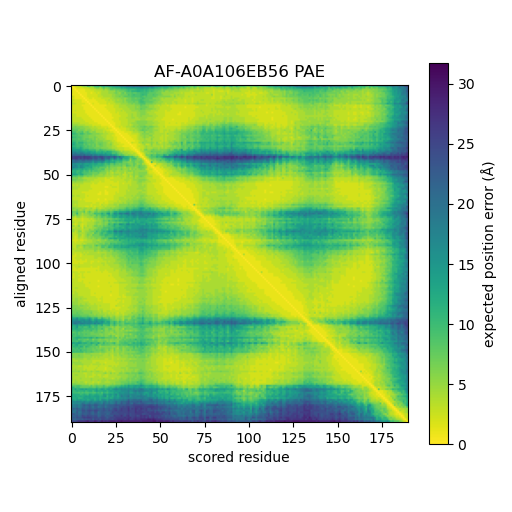1
ATOM 939 O O . LEU A 1 119 ? 4.217 -7.401 -10.350 1.00 91.12 119 LEU A O 1
ATOM 943 N N . MET A 1 120 ? 3.142 -5.606 -9.531 1.00 91.31 120 MET A N 1
ATOM 944 C CA . MET A 1 120 ? 3.516 -4.712 -10.627 1.00 91.31 120 MET A CA 1
ATOM 945 C C . MET A 1 120 ? 5.027 -4.440 -10.644 1.00 91.31 120 MET A C 1
ATOM 947 O O . MET A 1 120 ? 5.631 -4.468 -11.714 1.00 91.31 120 MET A O 1
ATOM 951 N N . ALA A 1 121 ? 5.648 -4.220 -9.479 1.00 89.44 121 ALA A N 1
ATOM 952 C CA . ALA A 1 121 ? 7.095 -4.031 -9.362 1.00 89.44 121 ALA A CA 1
ATOM 953 C C . ALA A 1 121 ? 7.869 -5.226 -9.926 1.00 89.44 121 ALA A C 1
ATOM 955 O O . ALA A 1 121 ? 8.804 -5.074 -10.714 1.00 89.44 121 ALA A O 1
ATOM 956 N N . VAL A 1 122 ? 7.452 -6.429 -9.523 1.00 89.44 122 VAL A N 1
ATOM 957 C CA . VAL A 1 122 ? 8.049 -7.688 -9.972 1.00 89.44 122 VAL A CA 1
ATOM 958 C C . VAL A 1 122 ? 7.846 -7.873 -11.473 1.00 89.44 122 VAL A C 1
ATOM 960 O O . VAL A 1 122 ? 8.799 -8.244 -12.152 1.00 89.44 122 VAL A O 1
ATOM 963 N N . PHE A 1 123 ? 6.658 -7.565 -12.004 1.00 89.25 123 PHE A N 1
ATOM 964 C CA . PHE A 1 123 ? 6.399 -7.604 -13.445 1.00 89.25 123 PHE A CA 1
ATOM 965 C C . PHE A 1 123 ? 7.364 -6.699 -14.218 1.00 89.25 123 PHE A C 1
ATOM 967 O O . PHE A 1 123 ? 8.013 -7.159 -15.153 1.00 89.25 123 PHE A O 1
ATOM 974 N N . GLN A 1 124 ? 7.504 -5.436 -13.807 1.00 87.00 124 GLN A N 1
ATOM 975 C CA . GLN A 1 124 ? 8.377 -4.462 -14.474 1.00 87.00 124 GLN A CA 1
ATOM 976 C C . GLN A 1 124 ? 9.849 -4.884 -14.440 1.00 87.00 124 GLN A C 1
ATOM 978 O O . GLN A 1 124 ? 10.558 -4.781 -15.442 1.00 87.00 124 GLN A O 1
ATOM 983 N N . CYS A 1 125 ? 10.303 -5.397 -13.297 1.00 86.12 125 CYS A N 1
ATOM 984 C CA . CYS A 1 125 ? 11.662 -5.900 -13.135 1.00 86.12 125 CYS A CA 1
ATOM 985 C C . CYS A 1 125 ? 11.912 -7.135 -14.005 1.00 86.12 125 CYS A C 1
ATOM 987 O O . CYS A 1 125 ? 12.881 -7.174 -14.764 1.00 86.12 125 CYS A O 1
ATOM 989 N N . ALA A 1 126 ? 10.997 -8.103 -13.979 1.00 86.62 126 ALA A N 1
ATOM 990 C CA . ALA A 1 126 ? 11.090 -9.305 -14.795 1.00 86.62 126 ALA A CA 1
ATOM 991 C C . ALA A 1 126 ? 11.041 -8.993 -16.300 1.00 86.62 126 ALA A C 1
ATOM 993 O O . ALA A 1 126 ? 11.818 -9.564 -17.060 1.00 86.62 126 ALA A O 1
ATOM 994 N N . GLU A 1 127 ? 10.181 -8.067 -16.732 1.00 86.88 127 GLU A N 1
ATOM 995 C CA . GLU A 1 127 ? 10.082 -7.631 -18.129 1.00 86.88 127 GLU A CA 1
ATOM 996 C C . GLU A 1 127 ? 11.389 -6.983 -18.593 1.00 86.88 127 GLU A C 1
ATOM 998 O O . GLU A 1 127 ? 11.948 -7.383 -19.617 1.00 86.88 127 GLU A O 1
ATOM 1003 N N . SER A 1 128 ? 11.935 -6.058 -17.799 1.00 84.06 128 SER A N 1
ATOM 1004 C CA . SER A 1 128 ? 13.212 -5.415 -18.112 1.00 84.06 128 SER A CA 1
ATOM 1005 C C . SER A 1 128 ? 14.372 -6.412 -18.161 1.00 84.06 128 SER A C 1
ATOM 1007 O O . SER A 1 128 ? 15.234 -6.292 -19.032 1.00 84.06 128 SER A O 1
ATOM 1009 N N . MET A 1 129 ? 14.421 -7.384 -17.244 1.00 83.25 129 MET A N 1
ATOM 1010 C CA . MET A 1 129 ? 15.462 -8.415 -17.228 1.00 83.25 129 MET A CA 1
ATOM 1011 C C . MET A 1 129 ? 15.333 -9.380 -18.408 1.00 83.25 129 MET A C 1
ATOM 1013 O O . MET A 1 129 ? 16.343 -9.764 -18.997 1.00 83.25 129 MET A O 1
ATOM 1017 N N . ALA A 1 130 ? 14.111 -9.775 -18.771 1.00 84.62 130 ALA A N 1
ATOM 1018 C CA . ALA A 1 130 ? 13.866 -10.658 -19.907 1.00 84.62 130 ALA A CA 1
ATOM 1019 C C . ALA A 1 130 ? 14.333 -10.014 -21.219 1.00 84.62 130 ALA A C 1
ATOM 1021 O O . ALA A 1 130 ? 14.971 -10.683 -22.028 1.00 84.62 130 ALA A O 1
ATOM 1022 N N . GLN A 1 131 ? 14.079 -8.714 -21.395 1.00 82.88 131 GLN A N 1
ATOM 1023 C CA . GLN A 1 131 ? 14.505 -7.964 -22.578 1.00 82.88 131 GLN A CA 1
ATOM 1024 C C . GLN A 1 131 ? 16.027 -7.791 -22.665 1.00 82.88 131 GLN A C 1
ATOM 1026 O O . GLN A 1 131 ? 16.580 -7.861 -23.758 1.00 82.88 131 GLN A O 1
ATOM 1031 N N . SER A 1 132 ? 16.714 -7.572 -21.539 1.00 80.25 132 SER A N 1
ATOM 1032 C CA . SER A 1 132 ? 18.158 -7.300 -21.537 1.00 80.25 132 SER A CA 1
ATOM 1033 C C . SER A 1 132 ? 19.032 -8.554 -21.524 1.00 80.25 132 SER A C 1
ATOM 1035 O O . SER A 1 132 ? 20.114 -8.547 -22.102 1.00 80.25 132 SER A O 1
ATOM 1037 N N . THR A 1 133 ? 18.589 -9.624 -20.860 1.00 80.81 133 THR A N 1
ATOM 1038 C CA . THR A 1 133 ? 19.417 -10.822 -20.622 1.00 80.81 133 THR A CA 1
ATOM 1039 C C . THR A 1 133 ? 18.895 -12.085 -21.296 1.00 80.81 133 THR A C 1
ATOM 1041 O O . THR A 1 133 ? 19.608 -13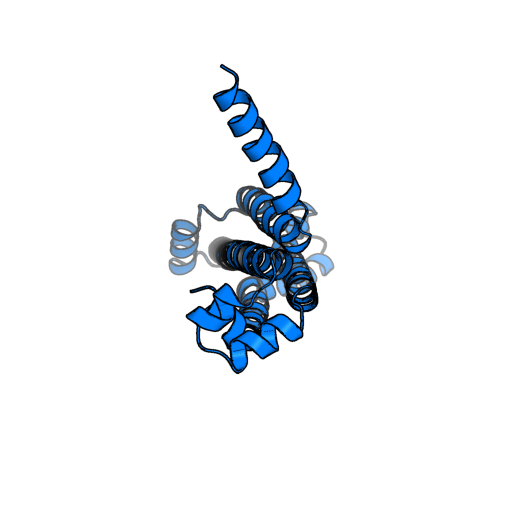.084 -21.332 1.00 80.81 133 THR A O 1
ATOM 1044 N N . GLY A 1 134 ? 17.646 -12.098 -21.779 1.00 75.38 134 GLY A N 1
ATOM 1045 C CA . GLY A 1 134 ? 17.008 -13.318 -22.285 1.00 75.38 134 GLY A CA 1
ATOM 1046 C C . GLY A 1 134 ? 16.821 -14.410 -21.220 1.00 75.38 134 GLY A C 1
ATOM 1047 O O . GLY A 1 134 ? 16.603 -15.572 -21.558 1.00 75.38 134 GLY A O 1
ATOM 1048 N N . SER A 1 135 ? 16.927 -14.069 -19.929 1.00 84.44 135 SER A N 1
ATOM 1049 C CA . SER A 1 135 ? 16.880 -15.039 -18.832 1.00 84.44 135 SER A CA 1
ATOM 1050 C C . SER A 1 135 ? 15.562 -15.821 -18.800 1.00 84.44 135 SER A C 1
ATOM 1052 O O . SER A 1 135 ? 14.476 -15.248 -18.686 1.00 84.44 135 SER A O 1
ATOM 1054 N N . VAL A 1 136 ? 15.662 -17.155 -18.798 1.00 84.19 136 VAL A N 1
ATOM 1055 C CA . VAL A 1 136 ? 14.513 -18.075 -18.707 1.00 84.19 136 VAL A CA 1
ATOM 1056 C C . VAL A 1 136 ? 13.684 -17.820 -17.442 1.00 84.19 136 VAL A C 1
ATOM 1058 O O . VAL A 1 136 ? 12.456 -17.902 -17.474 1.00 84.19 136 VAL A O 1
ATOM 1061 N N . MET A 1 137 ? 14.336 -17.477 -16.327 1.00 82.06 137 MET A N 1
ATOM 1062 C CA . MET A 1 137 ? 13.654 -17.155 -15.070 1.00 82.06 137 MET A CA 1
ATOM 1063 C C . MET A 1 137 ? 12.849 -15.855 -15.180 1.00 82.06 137 MET A C 1
ATOM 1065 O O . MET A 1 137 ? 11.710 -15.802 -14.718 1.00 82.06 137 MET A O 1
ATOM 1069 N N . ALA A 1 138 ? 13.405 -14.835 -15.837 1.00 79.62 138 ALA A N 1
ATOM 1070 C CA . ALA A 1 138 ? 12.726 -13.562 -16.054 1.00 79.62 138 ALA A CA 1
ATOM 1071 C C . ALA A 1 138 ? 11.495 -13.732 -16.961 1.00 79.62 138 ALA A C 1
ATOM 1073 O O . ALA A 1 138 ? 10.413 -13.257 -16.627 1.00 79.62 138 ALA A O 1
ATOM 1074 N N . VAL A 1 139 ? 11.610 -14.513 -18.041 1.00 82.12 139 VAL A N 1
ATOM 1075 C CA . VAL A 1 139 ? 10.478 -14.831 -18.932 1.00 82.12 139 VAL A CA 1
ATOM 1076 C C . VAL A 1 139 ? 9.362 -15.573 -18.186 1.00 82.12 139 VAL A C 1
ATOM 1078 O O . VAL A 1 139 ? 8.184 -15.257 -18.357 1.00 82.12 139 VAL A O 1
ATOM 1081 N N . ARG A 1 140 ? 9.709 -16.524 -17.307 1.00 83.69 140 ARG A N 1
ATOM 1082 C CA . ARG A 1 140 ? 8.723 -17.220 -16.462 1.00 83.69 140 ARG A CA 1
ATOM 1083 C C . ARG A 1 140 ? 8.025 -16.271 -15.489 1.00 83.69 140 ARG A C 1
ATOM 1085 O O . ARG A 1 140 ? 6.807 -16.342 -15.352 1.00 83.69 140 ARG A O 1
ATOM 1092 N N . LEU A 1 141 ? 8.767 -15.370 -14.845 1.00 81.75 141 LEU A N 1
ATOM 1093 C CA . LEU A 1 141 ? 8.203 -14.358 -13.946 1.00 81.75 141 LEU A CA 1
ATOM 1094 C C . LEU A 1 141 ? 7.254 -13.404 -14.681 1.00 81.75 141 LEU A C 1
ATOM 1096 O O . LEU A 1 141 ? 6.171 -13.130 -14.166 1.00 81.75 141 LEU A O 1
ATOM 1100 N N . VAL A 1 142 ? 7.595 -12.969 -15.898 1.00 82.81 142 VAL A N 1
ATOM 1101 C CA . VAL A 1 142 ? 6.688 -12.192 -16.766 1.00 82.81 142 VAL A CA 1
ATOM 1102 C C . VAL A 1 142 ? 5.414 -12.983 -17.062 1.00 82.81 142 VAL A C 1
ATOM 1104 O O . VAL A 1 142 ? 4.315 -12.449 -16.937 1.00 82.81 142 VAL A O 1
ATOM 1107 N N . GLY A 1 143 ? 5.545 -14.271 -17.389 1.00 79.62 143 GLY A N 1
ATOM 1108 C CA . GLY A 1 143 ? 4.411 -15.166 -17.622 1.00 79.62 143 GLY A CA 1
ATOM 1109 C C . GLY A 1 143 ? 3.502 -15.346 -16.401 1.00 79.62 143 GLY A C 1
ATOM 1110 O O . GLY A 1 143 ? 2.295 -15.466 -16.565 1.00 79.62 143 GLY A O 1
ATOM 1111 N N . LEU A 1 144 ? 4.045 -15.311 -15.180 1.00 82.31 144 LEU A N 1
ATOM 1112 C CA . LEU A 1 144 ? 3.264 -15.385 -13.937 1.00 82.31 144 LEU A CA 1
ATOM 1113 C C . LEU A 1 144 ? 2.629 -14.044 -13.547 1.00 82.31 144 LEU A C 1
ATOM 1115 O O . LEU A 1 144 ? 1.571 -14.013 -12.923 1.00 82.31 144 LEU A O 1
ATOM 1119 N N . THR A 1 145 ? 3.256 -12.929 -13.921 1.00 82.25 145 THR A N 1
ATOM 1120 C CA . THR A 1 145 ? 2.846 -11.579 -13.503 1.00 82.25 145 THR A CA 1
ATOM 1121 C C . THR A 1 145 ? 2.172 -10.765 -14.611 1.00 82.25 145 THR A C 1
ATOM 1123 O O . THR A 1 145 ? 1.846 -9.599 -14.412 1.00 82.25 145 THR A O 1
ATOM 1126 N N . PHE A 1 146 ? 1.868 -11.376 -15.761 1.00 77.06 146 PHE A N 1
ATOM 1127 C CA . PHE A 1 146 ? 1.311 -10.705 -16.945 1.00 77.06 146 PHE A CA 1
ATOM 1128 C C . PHE A 1 146 ? -0.000 -9.938 -16.707 1.00 77.06 146 PHE A C 1
ATOM 1130 O O . PHE A 1 146 ? -0.321 -9.007 -17.449 1.00 77.06 146 PHE A O 1
ATOM 1137 N N . ASN A 1 147 ? -0.772 -10.316 -15.685 1.00 81.56 147 ASN A N 1
ATOM 1138 C CA . ASN A 1 147 ? -2.002 -9.622 -15.310 1.00 81.56 147 ASN A CA 1
ATOM 1139 C C . ASN A 1 147 ? -1.746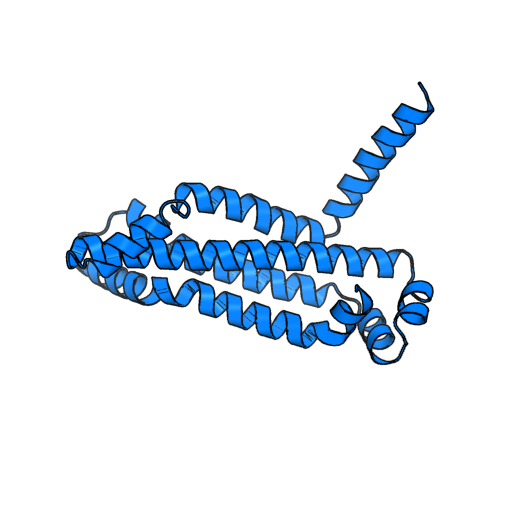 -8.282 -14.601 1.00 81.56 147 ASN A C 1
ATOM 1141 O O . ASN A 1 147 ? -2.633 -7.427 -14.599 1.00 81.56 147 ASN A O 1
ATOM 1145 N N . PHE A 1 148 ? -0.534 -8.061 -14.084 1.00 83.12 148 PHE A N 1
ATOM 1146 C CA . PHE A 1 148 ? -0.123 -6.883 -13.314 1.00 83.12 148 PHE A CA 1
ATOM 1147 C C . PHE A 1 148 ? 0.565 -5.813 -14.166 1.00 83.12 148 PHE A C 1
ATOM 1149 O O . PHE A 1 148 ? 1.424 -5.069 -13.699 1.00 83.12 148 PHE A O 1
ATOM 1156 N N . ARG A 1 149 ? 0.151 -5.696 -15.434 1.00 81.94 149 ARG A N 1
ATOM 1157 C CA . ARG A 1 149 ? 0.624 -4.642 -16.339 1.00 81.94 149 ARG A CA 1
ATOM 1158 C C . ARG A 1 149 ? 0.300 -3.246 -15.786 1.00 81.94 149 ARG A C 1
ATOM 1160 O O . ARG A 1 149 ? -0.827 -3.046 -15.317 1.00 81.94 149 ARG A O 1
ATOM 1167 N N . PRO A 1 150 ? 1.192 -2.250 -15.961 1.00 81.75 150 PRO A N 1
ATOM 1168 C CA . PRO A 1 150 ? 1.019 -0.909 -15.395 1.00 81.75 150 PRO A CA 1
ATOM 1169 C C . PRO A 1 150 ? -0.341 -0.267 -15.699 1.00 81.75 150 PRO A C 1
ATOM 1171 O O . PRO A 1 150 ? -0.994 0.243 -14.798 1.00 81.75 150 PRO A O 1
ATOM 1174 N N . ALA A 1 151 ? -0.830 -0.368 -16.940 1.00 83.12 151 ALA A N 1
ATOM 1175 C CA . ALA A 1 151 ? -2.108 0.229 -17.341 1.00 83.12 151 ALA A CA 1
ATOM 1176 C C . ALA A 1 151 ? -3.317 -0.318 -16.557 1.00 83.12 151 ALA A C 1
ATOM 1178 O O . ALA A 1 151 ? -4.213 0.439 -16.195 1.00 83.12 151 ALA A O 1
ATOM 1179 N N . ARG A 1 152 ? -3.341 -1.626 -16.263 1.00 85.31 152 ARG A N 1
ATOM 1180 C CA . ARG A 1 152 ? -4.406 -2.237 -15.449 1.00 85.31 152 ARG A CA 1
ATOM 1181 C C . ARG A 1 152 ? -4.245 -1.866 -13.981 1.00 85.31 152 ARG A C 1
ATOM 1183 O O . ARG A 1 152 ? -5.227 -1.581 -13.304 1.00 85.31 152 ARG A O 1
ATOM 1190 N N . MET A 1 153 ? -3.002 -1.842 -13.511 1.00 88.50 153 MET A N 1
ATOM 1191 C CA . MET A 1 153 ? -2.684 -1.540 -12.122 1.00 88.50 153 MET A CA 1
ATOM 1192 C C . MET A 1 153 ? -3.029 -0.102 -11.743 1.00 88.50 153 MET A C 1
ATOM 1194 O O . MET A 1 153 ? -3.510 0.107 -10.640 1.00 88.50 153 MET A O 1
ATOM 1198 N N . VAL A 1 154 ? -2.928 0.867 -12.660 1.00 86.88 154 VAL A N 1
ATOM 1199 C CA . VAL A 1 154 ? -3.406 2.243 -12.419 1.00 86.88 154 VAL A CA 1
ATOM 1200 C C . VAL A 1 154 ? -4.889 2.273 -12.035 1.00 86.88 154 VAL A C 1
ATOM 1202 O O . VAL A 1 154 ? -5.257 2.966 -11.090 1.00 86.88 154 VAL A O 1
ATOM 1205 N N . VAL A 1 155 ? -5.737 1.496 -12.716 1.00 89.00 155 VAL A N 1
ATOM 1206 C CA . VAL A 1 155 ? -7.171 1.412 -12.389 1.00 89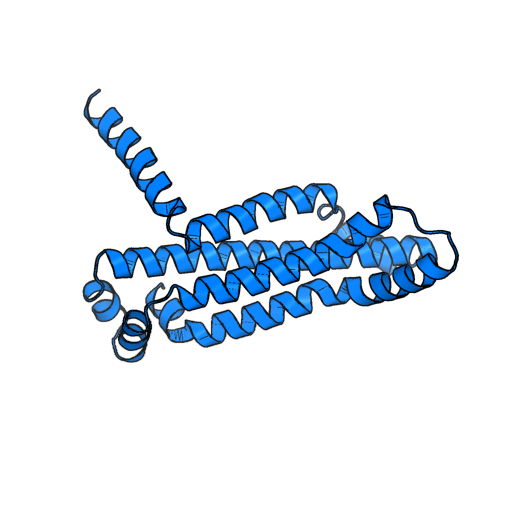.00 155 VAL A CA 1
ATOM 1207 C C . VAL A 1 155 ? -7.371 0.767 -11.020 1.00 89.00 155 VAL A C 1
ATOM 1209 O O . VAL A 1 155 ? -8.128 1.280 -10.199 1.00 89.00 155 VAL A O 1
ATOM 1212 N N . VAL A 1 156 ? -6.654 -0.325 -10.748 1.00 89.56 156 VAL A N 1
ATOM 1213 C CA . VAL A 1 156 ? -6.688 -1.011 -9.448 1.00 89.56 156 VAL A CA 1
ATOM 1214 C C . VAL A 1 156 ? -6.271 -0.056 -8.325 1.00 89.56 156 VAL A C 1
ATOM 1216 O O . VAL A 1 156 ? -6.980 0.063 -7.328 1.00 89.56 156 VAL A O 1
ATOM 1219 N N . PHE A 1 157 ? -5.182 0.694 -8.502 1.00 91.69 157 PHE A N 1
ATOM 1220 C CA . PHE A 1 157 ? -4.734 1.697 -7.541 1.00 91.69 157 PHE A CA 1
ATOM 1221 C C . PHE A 1 157 ? -5.766 2.798 -7.352 1.00 91.69 157 PHE A C 1
ATOM 1223 O O . PHE A 1 157 ? -6.062 3.130 -6.213 1.00 91.69 157 PHE A O 1
ATOM 1230 N N . ALA A 1 158 ? -6.361 3.326 -8.423 1.00 90.56 158 ALA A N 1
ATOM 1231 C CA . ALA A 1 158 ? -7.393 4.353 -8.310 1.00 90.56 158 ALA A CA 1
ATOM 1232 C C . ALA A 1 158 ? -8.593 3.870 -7.477 1.00 90.56 158 ALA A C 1
ATOM 1234 O O . ALA A 1 158 ? -9.062 4.593 -6.599 1.00 90.56 158 ALA A O 1
ATOM 1235 N N . VAL A 1 159 ? -9.045 2.631 -7.697 1.00 91.44 159 VAL A N 1
ATOM 1236 C CA . VAL A 1 159 ? -10.165 2.036 -6.954 1.00 91.44 159 VAL A CA 1
ATOM 1237 C C . VAL A 1 159 ? -9.810 1.827 -5.483 1.00 91.44 159 VAL A C 1
ATOM 1239 O O . VAL A 1 159 ? -10.556 2.265 -4.609 1.00 91.44 159 VAL A O 1
ATOM 1242 N N . PHE A 1 160 ? -8.675 1.194 -5.181 1.00 92.50 160 PHE A N 1
ATOM 1243 C CA . PHE A 1 160 ? -8.325 0.873 -3.797 1.00 92.50 160 PHE A CA 1
ATOM 1244 C C . PHE A 1 160 ? -7.816 2.082 -3.001 1.00 92.50 160 PHE A C 1
ATOM 1246 O O . PHE A 1 160 ? -8.185 2.230 -1.839 1.00 92.50 160 PHE A O 1
ATOM 1253 N N . LEU A 1 161 ? -7.026 2.979 -3.602 1.00 92.44 161 LEU A N 1
ATOM 1254 C CA . LEU A 1 161 ? -6.601 4.227 -2.955 1.00 92.44 161 LEU A CA 1
ATOM 1255 C C . LEU A 1 161 ? -7.790 5.167 -2.753 1.00 92.44 161 LEU A C 1
ATOM 1257 O O . LEU A 1 161 ? -7.938 5.732 -1.673 1.00 92.44 161 LEU A O 1
ATOM 1261 N N . GLY A 1 162 ? -8.664 5.293 -3.758 1.00 89.38 162 GLY A N 1
ATOM 1262 C CA . GLY A 1 162 ? -9.899 6.066 -3.646 1.00 89.38 162 GLY A CA 1
ATOM 1263 C C . GLY A 1 162 ? -10.826 5.500 -2.572 1.00 89.38 162 GLY A C 1
ATOM 1264 O O . GLY A 1 162 ? -11.309 6.246 -1.723 1.00 89.38 162 GLY A O 1
ATOM 1265 N N . GLY A 1 163 ? -11.007 4.177 -2.545 1.00 87.38 163 GLY A N 1
ATOM 1266 C CA . GLY A 1 163 ? -11.774 3.485 -1.511 1.00 87.38 163 GLY A CA 1
ATOM 1267 C C . GLY A 1 163 ? -11.186 3.676 -0.112 1.00 87.38 163 GLY A C 1
ATOM 1268 O O . GLY A 1 163 ? -11.921 3.990 0.820 1.00 87.38 163 GLY A O 1
ATOM 1269 N N . SER A 1 164 ? -9.862 3.566 0.029 1.00 89.06 164 SER A N 1
ATOM 1270 C CA . SER A 1 164 ? -9.163 3.785 1.299 1.00 89.06 164 SER A CA 1
ATOM 1271 C C . SER A 1 164 ? -9.307 5.226 1.793 1.00 89.06 164 SER A C 1
ATOM 1273 O O . SER A 1 164 ? -9.662 5.460 2.947 1.00 89.06 164 SER A O 1
ATOM 1275 N N . PHE A 1 165 ? -9.136 6.204 0.901 1.00 89.62 165 PHE A N 1
ATOM 1276 C CA . PHE A 1 165 ? -9.341 7.614 1.219 1.00 89.62 165 PHE A CA 1
ATOM 1277 C C . PHE A 1 165 ? -10.790 7.911 1.624 1.00 89.62 165 PHE A C 1
ATOM 1279 O O . PHE A 1 165 ? -11.030 8.578 2.631 1.00 89.62 165 PHE A O 1
ATOM 1286 N N . LEU A 1 166 ? -11.771 7.398 0.876 1.00 87.75 166 LEU A N 1
ATOM 1287 C CA . LEU A 1 166 ? -13.187 7.567 1.203 1.00 87.75 166 LEU A CA 1
ATOM 1288 C C . LEU A 1 166 ? -13.535 6.936 2.552 1.00 87.75 166 LEU A C 1
ATOM 1290 O O . LEU A 1 166 ? -14.265 7.561 3.323 1.00 87.75 166 LEU A O 1
ATOM 1294 N N . ALA A 1 167 ? -12.977 5.760 2.848 1.00 86.19 167 ALA A N 1
ATOM 1295 C CA . ALA A 1 167 ? -13.142 5.090 4.129 1.00 86.19 167 ALA A CA 1
ATOM 1296 C C . ALA A 1 167 ? -12.560 5.935 5.269 1.00 86.19 167 ALA A C 1
ATOM 1298 O O . ALA A 1 167 ? -13.307 6.349 6.146 1.00 86.19 167 ALA A O 1
ATOM 1299 N N . PHE A 1 168 ? -11.277 6.309 5.215 1.00 86.44 168 PHE A N 1
ATOM 1300 C CA . PHE A 1 168 ? -10.652 7.105 6.278 1.00 86.44 168 PHE A CA 1
ATOM 1301 C C . PHE A 1 168 ? -11.237 8.510 6.429 1.00 86.44 168 PHE A C 1
ATOM 1303 O O . PHE A 1 168 ? -11.228 9.072 7.523 1.00 86.44 168 PHE A O 1
ATOM 1310 N N . SER A 1 169 ? -11.728 9.108 5.339 1.00 84.69 169 SER A N 1
ATOM 1311 C CA . SER A 1 169 ? -12.349 10.435 5.377 1.00 84.69 169 SER A CA 1
ATOM 1312 C C . SER A 1 169 ? -13.729 10.433 6.044 1.00 84.69 169 SER A C 1
ATOM 1314 O O . SER A 1 169 ? -14.211 11.508 6.404 1.00 84.69 169 SER A O 1
ATOM 1316 N N . GLY A 1 170 ? -14.345 9.261 6.203 1.00 77.00 170 GLY A N 1
ATOM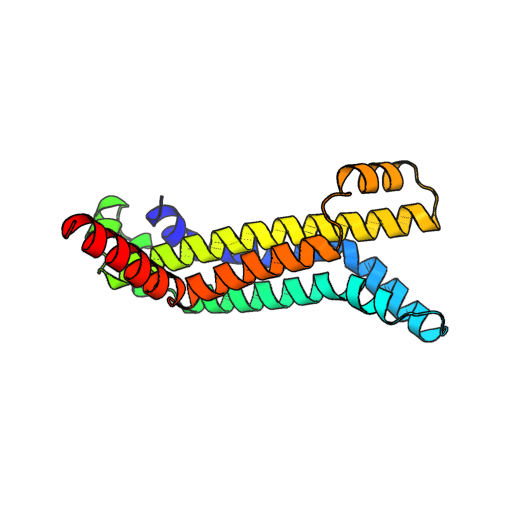 1317 C CA . GLY A 1 170 ? -15.710 9.059 6.678 1.00 77.00 170 GLY A CA 1
ATOM 1318 C C . GLY A 1 170 ? -16.797 9.346 5.645 1.00 77.00 170 GLY A C 1
ATOM 1319 O O . GLY A 1 170 ? -17.923 8.872 5.783 1.00 77.00 170 GLY A O 1
ATOM 1320 N N . LYS A 1 171 ? -16.456 10.009 4.534 1.00 78.38 171 LYS A N 1
ATOM 1321 C CA . LYS A 1 171 ? -17.395 10.302 3.441 1.00 78.38 171 LYS A CA 1
ATOM 1322 C C . LYS A 1 171 ? -17.947 9.040 2.782 1.00 78.38 171 LYS A C 1
ATOM 1324 O O . LYS A 1 171 ? -19.069 9.056 2.287 1.00 78.38 171 LYS A O 1
ATOM 1329 N N . GLY A 1 172 ? -17.177 7.950 2.777 1.00 67.44 172 GLY A N 1
ATOM 1330 C CA . GLY A 1 172 ? -17.644 6.660 2.269 1.00 67.44 172 GLY A CA 1
ATOM 1331 C C . GLY A 1 172 ? -18.822 6.110 3.076 1.00 67.44 172 GLY A C 1
ATOM 1332 O O . GLY A 1 172 ? -19.777 5.603 2.493 1.00 67.44 172 GLY A O 1
ATOM 1333 N N . PHE A 1 173 ? -18.794 6.274 4.401 1.00 68.06 173 PHE A N 1
ATOM 1334 C CA . PHE A 1 173 ? -19.890 5.853 5.268 1.00 68.06 173 PHE A CA 1
ATOM 1335 C C . PHE A 1 173 ? -21.129 6.740 5.097 1.00 68.06 173 PHE A C 1
ATOM 1337 O O . PHE A 1 173 ? -22.232 6.213 5.013 1.00 68.06 173 PHE A O 1
ATOM 1344 N N . ASP A 1 174 ? -20.964 8.061 4.965 1.00 75.19 174 ASP A N 1
ATOM 1345 C CA . ASP A 1 174 ? -22.087 8.987 4.722 1.00 75.19 174 ASP A CA 1
ATOM 1346 C C . ASP A 1 174 ? -22.759 8.741 3.362 1.00 75.19 174 ASP A C 1
ATOM 1348 O O . ASP A 1 174 ? -23.983 8.802 3.221 1.00 75.19 174 ASP A O 1
ATOM 1352 N N . TRP A 1 175 ? -21.965 8.419 2.341 1.00 72.81 175 TRP A N 1
ATOM 1353 C CA . TRP A 1 175 ? -22.490 8.035 1.035 1.00 72.81 175 TRP A CA 1
ATOM 1354 C C . TRP A 1 175 ? -23.223 6.687 1.087 1.00 72.81 175 TRP A C 1
ATOM 1356 O O . TRP A 1 175 ? -24.312 6.549 0.528 1.00 72.81 175 TRP A O 1
ATOM 1366 N N . TRP A 1 176 ? -22.668 5.698 1.791 1.00 68.75 176 TRP A N 1
ATOM 1367 C CA . TRP A 1 176 ? -23.304 4.391 1.958 1.00 68.75 176 TRP A CA 1
ATOM 1368 C C . TRP A 1 176 ? -24.615 4.488 2.742 1.00 68.75 176 TRP A C 1
ATOM 1370 O O . TRP A 1 176 ? -25.630 3.948 2.308 1.00 68.75 176 TRP A O 1
ATOM 1380 N N . SER A 1 177 ? -24.621 5.202 3.869 1.00 68.06 177 SER A N 1
ATOM 1381 C CA . SER A 1 177 ? -25.800 5.357 4.722 1.00 68.06 177 SER A CA 1
ATOM 1382 C C . SER A 1 177 ? -26.922 6.128 4.023 1.00 68.06 177 SER A C 1
ATOM 1384 O O . SER A 1 177 ? -28.079 5.723 4.121 1.00 68.06 177 SER A O 1
ATOM 1386 N N . SER A 1 178 ? -26.601 7.167 3.245 1.00 72.25 178 SER A N 1
ATOM 1387 C CA . SER A 1 178 ? -27.591 7.895 2.437 1.00 72.25 178 SER A CA 1
ATOM 1388 C C . SER A 1 178 ? -28.133 7.065 1.271 1.00 72.25 178 SER A C 1
ATOM 1390 O O . SER A 1 178 ? -29.339 7.066 1.026 1.00 72.25 178 SER A O 1
ATOM 1392 N N . THR A 1 179 ? -27.277 6.309 0.580 1.00 68.31 179 THR A N 1
ATOM 1393 C CA . THR A 1 179 ? -27.686 5.488 -0.570 1.00 68.31 179 THR A CA 1
ATOM 1394 C C . THR A 1 179 ? -28.499 4.273 -0.128 1.00 68.31 179 THR A C 1
ATOM 1396 O O . THR A 1 179 ? -29.600 4.048 -0.621 1.00 68.31 179 THR A O 1
ATOM 1399 N N . VAL A 1 180 ? -28.003 3.501 0.841 1.00 62.72 180 VAL A N 1
ATOM 1400 C CA . VAL A 1 180 ? -28.676 2.288 1.325 1.00 62.72 180 VAL A CA 1
ATOM 1401 C C . VAL A 1 180 ? -29.885 2.630 2.185 1.00 62.72 180 VAL A C 1
ATOM 1403 O O . VAL A 1 180 ? -30.918 1.987 2.031 1.00 62.72 180 VAL A O 1
ATOM 1406 N N . GLY A 1 181 ? -29.802 3.668 3.022 1.00 59.84 181 GLY A N 1
ATOM 1407 C CA . GLY A 1 181 ? -30.952 4.194 3.761 1.00 59.84 181 GLY A CA 1
ATOM 1408 C C . GLY A 1 181 ? -32.045 4.740 2.838 1.00 59.84 181 GLY A C 1
ATOM 1409 O O . GLY A 1 181 ? -33.229 4.558 3.105 1.00 59.84 181 GLY A O 1
ATOM 1410 N N . GLY A 1 182 ? -31.666 5.345 1.708 1.00 59.72 182 GLY A N 1
ATOM 1411 C CA . GLY A 1 182 ? -32.604 5.768 0.667 1.00 59.72 182 GLY A CA 1
ATOM 1412 C C . GLY A 1 182 ? -33.277 4.591 -0.045 1.00 59.72 182 GLY A C 1
ATOM 1413 O O . GLY A 1 182 ? -34.487 4.616 -0.260 1.00 59.72 182 GLY A O 1
ATOM 1414 N N . ILE A 1 183 ? -32.521 3.535 -0.358 1.00 59.00 183 ILE A N 1
ATOM 1415 C CA . ILE A 1 183 ? -33.043 2.322 -1.007 1.00 59.00 183 ILE A CA 1
ATOM 1416 C C . ILE A 1 183 ? -33.982 1.552 -0.070 1.00 59.00 183 ILE A C 1
ATOM 1418 O O . ILE A 1 183 ? -35.049 1.123 -0.503 1.00 59.00 183 ILE A O 1
ATOM 1422 N N . THR A 1 184 ? -33.645 1.401 1.213 1.00 56.94 184 THR A N 1
ATOM 1423 C CA . THR A 1 184 ? -34.518 0.721 2.186 1.00 56.94 184 THR A CA 1
ATOM 1424 C C . THR A 1 184 ? -35.770 1.533 2.508 1.00 56.94 184 THR A C 1
ATOM 1426 O O . THR A 1 184 ? -36.854 0.960 2.599 1.00 56.94 184 THR A O 1
ATOM 1429 N N . ALA A 1 185 ? -35.670 2.862 2.597 1.00 54.41 185 ALA A N 1
ATOM 1430 C CA . ALA A 1 185 ? -36.836 3.732 2.751 1.00 54.41 185 ALA A CA 1
ATOM 1431 C C . ALA A 1 185 ? -37.755 3.725 1.515 1.00 54.41 185 ALA A C 1
ATOM 1433 O O . ALA A 1 185 ? -38.971 3.854 1.661 1.00 54.41 185 ALA A O 1
ATOM 1434 N N . ALA A 1 186 ? -37.198 3.563 0.311 1.00 56.84 186 ALA A N 1
ATOM 1435 C CA . ALA A 1 186 ? -37.972 3.387 -0.916 1.00 56.84 186 ALA A CA 1
ATOM 1436 C C . ALA A 1 186 ? -38.634 2.000 -0.984 1.00 56.84 186 ALA A C 1
ATOM 1438 O O . ALA A 1 186 ? -39.796 1.901 -1.367 1.00 56.84 186 ALA A O 1
ATOM 1439 N N . ALA A 1 187 ? -37.936 0.947 -0.550 1.00 54.47 187 ALA A N 1
ATOM 1440 C CA . ALA A 1 187 ? -38.449 -0.424 -0.530 1.00 54.47 187 ALA A CA 1
ATOM 1441 C C . ALA A 1 187 ? -39.549 -0.664 0.521 1.00 54.47 187 ALA A C 1
ATOM 1443 O O . ALA A 1 187 ? -40.351 -1.570 0.355 1.00 54.47 187 ALA A O 1
ATOM 1444 N N . LEU A 1 188 ? -39.606 0.138 1.591 1.00 51.19 188 LEU A N 1
ATOM 1445 C CA . LEU A 1 188 ? -40.662 0.077 2.614 1.00 51.19 188 LEU A CA 1
ATOM 1446 C C . LEU A 1 188 ? -41.908 0.917 2.269 1.00 51.19 188 LEU A C 1
ATOM 1448 O O . LEU A 1 188 ? -42.884 0.892 3.016 1.00 51.19 188 LEU A O 1
ATOM 1452 N N . LYS A 1 189 ? -41.868 1.696 1.179 1.00 52.00 189 LYS A N 1
ATOM 1453 C CA . LYS A 1 189 ? -42.977 2.547 0.706 1.00 52.00 189 LYS A CA 1
ATOM 1454 C C . LYS A 1 189 ? -43.665 2.027 -0.564 1.00 52.00 189 LYS A C 1
ATOM 1456 O O . LYS A 1 189 ? -44.629 2.657 -0.996 1.00 52.00 189 LYS A O 1
ATOM 1461 N N . GLY A 1 190 ? -43.164 0.946 -1.162 1.00 45.19 190 GLY A N 1
ATOM 1462 C CA . GLY A 1 190 ? -43.796 0.227 -2.276 1.00 45.19 190 GLY A CA 1
ATOM 1463 C C . GLY A 1 190 ? -44.427 -1.066 -1.793 1.00 45.19 190 GLY A C 1
ATOM 1464 O O . GLY A 1 190 ? -45.453 -1.452 -2.390 1.00 45.19 190 GLY A O 1
#

Secondary structure (DSSP, 8-state):
-HHHHHHTHHHHHHHHHHHHHHHHGGGHHHHHHHHHHHTTT---HHHHHHHHHHHHHHHHHHHHHHHHHHTS-HHHHHHHHHS-HHHHHHHS-HHHHHHHHHHHHHHHHHHHHHHHHHHHHHHHHHHHHHHHH--HHHHHHHHHHGGG-HHHHHHHHHHHHHHHHHHHHSHHHHHHHHHHHHHHHHHT--

Mean predicted aligned error: 7.81 Å

Radius of gyration: 21.05 Å; Cα contacts (8 Å, |Δi|>4): 176; chains: 1; bounding box: 66×29×54 Å

Nearest PDB structures (foldseek):
  6n4n-assembly2_C  TM=2.216E-01  e=1.339E+00  synthetic construct

Sequence (190 aa):
MCWLYVRHIDGIYDVLTKAALLSSLPVLPLVIGFLWRLRTEEATWGDMVKLFINPVVTIIVLSLLNFGYGRLDGHVIQMATHMQARDFWNGLSEYGHRVVFENIVGTAAIVGVLLSNALMAVFQCAESMAQSTGSVMAVRLVGLTFNFRPARMVVVFAVFLGGSFLAFSGKGFDWWSSTVGGITAAALKG

Solvent-accessible surface area (backbone atoms only — not comparable to full-atom values): 9937 Å² total; per-residue (Å²): 110,70,45,63,50,50,51,40,38,69,60,51,52,51,50,49,53,52,44,35,59,58,22,36,53,56,37,48,66,54,53,56,53,48,60,56,36,57,76,68,75,77,64,55,73,70,57,52,53,65,64,48,48,49,58,51,50,35,52,51,48,52,53,48,50,56,52,45,58,72,63,55,56,67,66,61,41,52,40,32,69,76,43,55,64,67,58,35,63,72,68,46,51,77,66,51,52,48,52,54,49,25,44,53,52,16,51,54,27,46,52,56,38,37,53,53,42,29,44,27,19,47,21,54,39,19,46,55,42,23,74,75,67,65,37,69,68,25,49,51,43,27,70,74,27,62,83,35,41,66,80,57,41,53,56,53,40,52,53,26,53,48,49,18,49,29,20,53,67,45,56,41,55,56,51,46,51,53,53,52,50,48,51,52,58,52,64,76,74,110

Organism: NCBI:txid1503055